Protein AF-A0A293N1Y2-F1 (afdb_monomer)

Secondary structure (DSSP, 8-state):
-HHHHHHHHTT---S--TTHHHHHHHHHHHHT-TT------HHHHHHHHHHHHHHHHTS-----S---HHHHTTSHHHHHHHHHHHHHHHHHHHHHHHHHHHGGGGS-HHHHHHHHHHHHHHHHH-TTS-HHHHHHHHHHHHIIIIIHHHHH-TTTTTS-PPPTTSPPPHHHHHHHHHHHHHHHHHH---S---GGGHHHHHHHHHHHHHHHHHHHHHTT-GGGGTSS-TTSSTTS------------------------

InterPro domains:
  IPR001936 Ras GTPase-activating domain [PF00616] (4-188)
  IPR001936 Ras GTPase-activating domain [PS50018] (1-188)
  IPR008936 Rho GTPase activation protein [G3DSA:1.10.506.10] (1-222)
  IPR008936 Rho GTPase activation protein [SSF48350] (6-218)

Mean predicted aligned error: 13.08 Å

Sequence (260 aa):
MAVTMAVGFCRTKRGQSELEELLGPLVLSVMNDPELNIDLRPDDIYKVWVNHLETSMGRPCGMSYDVTPDEALQHLEVCRRLDLSVRQLGKKARQFVVAITKGKDKILYGIRYITKVLKQALEKRFPETHPSEILKVVGNMLYYRYINPGIIAPDSFGVVEFDPRVPVSVTLWRNLGTIANLLQFAATPFGKKFPYLARLTALAKSFSRAISKVLGSVHGTQAGRCIRTRHLFRSHAADPADGNFDRSGTARHSSAHDGV

Foldseek 3Di:
DVLLVLLVVLLPDDDQALLLVLCLVLLVVLQPDPPQDQDQQLLVLLLVVQVVVCVVVVHRPPDDSDDDSVRSVVDPVSVVVNVVSLVSLLVSLVVSLVSCLVSLVSDDPSLLVVLLVQLVVCCVVCVVDDSVVSLLVSLCSCLVSNNLCCLLPVCVRSNDPDDPVDDRDPSSNVSSVSSSVLLSCLSHVPDDDDPSCPVSNVSSVVSVVSSSVSSVVSNVDPCVVVVVPPPPVVVVPDDPPDPDDDDDDDDDDDDDDDDD

Organism: Ornithodoros erraticus (NCBI:txid265619)

Solvent-accessible surface area (backbone atoms only — not comparable to full-atom values): 15554 Å² total; per-residue (Å²): 108,70,69,60,52,54,54,54,60,74,61,76,60,92,64,88,37,50,56,17,79,53,43,24,70,57,54,51,58,58,66,76,36,90,85,70,56,60,60,84,52,46,41,58,48,36,46,55,49,51,53,51,51,21,66,75,66,75,43,84,80,84,71,76,82,85,57,53,55,72,63,29,55,71,37,66,67,38,46,54,50,39,55,49,12,53,50,51,44,52,53,54,44,47,52,52,53,52,38,55,54,72,40,58,85,40,55,54,65,68,60,49,49,52,45,40,52,52,46,54,53,47,50,70,74,40,70,91,54,59,69,68,61,55,48,39,57,45,37,37,50,52,41,62,68,56,49,40,48,39,54,60,37,25,57,91,56,54,23,43,89,73,61,92,87,55,85,78,57,69,66,51,53,50,45,33,41,51,43,41,51,47,52,46,42,16,53,38,84,81,64,88,84,55,81,92,39,55,68,55,54,55,51,18,57,59,44,26,57,54,53,51,52,41,54,63,54,61,64,67,60,75,59,72,60,65,73,67,48,73,71,74,64,56,79,81,65,66,76,94,80,82,82,85,85,84,80,88,84,85,88,83,92,82,90,92,84,84,91,134

Radius of gyration: 29.31 Å; Cα contacts (8 Å, |Δi|>4): 207; chains: 1; bounding box: 88×77×67 Å

Structure (mmCIF, N/CA/C/O backbone):
data_AF-A0A293N1Y2-F1
#
_entry.id   AF-A0A293N1Y2-F1
#
loop_
_atom_site.group_PDB
_atom_site.id
_atom_site.type_symbol
_atom_site.label_atom_id
_atom_site.label_alt_id
_atom_site.label_comp_id
_atom_site.label_asym_id
_atom_site.label_entity_id
_atom_site.label_seq_id
_atom_site.pdbx_PDB_ins_code
_atom_site.Cartn_x
_atom_site.Cartn_y
_atom_site.Cartn_z
_atom_site.occupancy
_atom_site.B_iso_or_equiv
_atom_site.auth_seq_id
_atom_site.auth_comp_id
_atom_site.auth_asym_id
_atom_site.auth_atom_id
_atom_site.pdbx_PDB_model_num
ATOM 1 N N . MET A 1 1 ? -4.214 -18.082 16.100 1.00 50.69 1 MET A N 1
ATOM 2 C CA . MET A 1 1 ? -5.426 -18.869 15.791 1.00 50.69 1 MET A CA 1
ATOM 3 C C . MET A 1 1 ? -6.711 -18.077 16.029 1.00 50.69 1 MET A C 1
ATOM 5 O O . MET A 1 1 ? -7.370 -17.777 15.047 1.00 50.69 1 MET A O 1
ATOM 9 N N . ALA A 1 2 ? -7.021 -17.619 17.251 1.00 58.31 2 ALA A N 1
ATOM 10 C CA . ALA A 1 2 ? -8.283 -16.912 17.547 1.00 58.31 2 ALA A CA 1
ATOM 11 C C . ALA A 1 2 ? -8.568 -15.663 16.679 1.00 58.31 2 ALA A C 1
ATOM 13 O O . ALA A 1 2 ? -9.662 -15.519 16.148 1.00 58.31 2 ALA A O 1
ATOM 14 N N . VAL A 1 3 ? -7.576 -14.788 16.465 1.00 60.09 3 VAL A N 1
ATOM 15 C CA . VAL A 1 3 ? -7.737 -13.586 15.616 1.00 60.09 3 VAL A CA 1
ATOM 16 C C . VAL A 1 3 ? -8.018 -13.953 14.156 1.00 60.09 3 VAL A C 1
ATOM 18 O O . VAL A 1 3 ? -8.877 -13.346 13.528 1.00 60.09 3 VAL A O 1
ATOM 21 N N . THR A 1 4 ? -7.330 -14.966 13.622 1.00 64.69 4 THR A N 1
ATOM 22 C CA . THR A 1 4 ? -7.550 -15.452 12.251 1.00 64.69 4 THR A CA 1
ATOM 23 C C . THR A 1 4 ? -8.952 -16.035 12.090 1.00 64.69 4 THR A C 1
ATOM 25 O O . THR A 1 4 ? -9.616 -15.742 11.104 1.00 64.69 4 THR A O 1
ATOM 28 N N . MET A 1 5 ? -9.422 -16.809 13.073 1.00 65.12 5 MET A N 1
ATOM 29 C CA . MET A 1 5 ? -10.776 -17.372 13.071 1.00 65.12 5 MET A CA 1
ATOM 30 C C . MET A 1 5 ? -11.845 -16.280 13.156 1.00 65.12 5 MET A C 1
ATOM 32 O O . MET A 1 5 ? -12.824 -16.334 12.424 1.00 65.12 5 MET A O 1
ATOM 36 N N . ALA A 1 6 ? -11.642 -15.261 13.995 1.00 61.75 6 ALA A N 1
ATOM 37 C CA . ALA A 1 6 ? -12.595 -14.168 14.157 1.00 61.75 6 ALA A CA 1
ATOM 38 C C . ALA A 1 6 ? -12.685 -13.279 12.90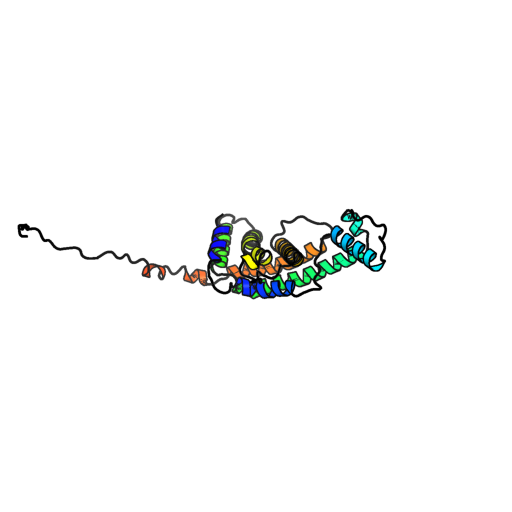3 1.00 61.75 6 ALA A C 1
ATOM 40 O O . ALA A 1 6 ? -13.780 -12.919 12.476 1.00 61.75 6 ALA A O 1
ATOM 41 N N . VAL A 1 7 ? -11.543 -12.989 12.266 1.00 64.69 7 VAL A N 1
ATOM 42 C CA . VAL A 1 7 ? -11.519 -12.324 10.954 1.00 64.69 7 VAL A CA 1
ATOM 43 C C . VAL A 1 7 ? -12.186 -13.204 9.897 1.00 64.69 7 VAL A C 1
ATOM 45 O O . VAL A 1 7 ? -12.981 -12.696 9.118 1.00 64.69 7 VAL A O 1
ATOM 48 N N . GLY A 1 8 ? -11.917 -14.514 9.898 1.00 64.25 8 GLY A N 1
ATOM 49 C CA . GLY A 1 8 ? -12.563 -15.490 9.018 1.00 64.25 8 GLY A CA 1
ATOM 50 C C . GLY A 1 8 ? -14.087 -15.490 9.145 1.00 64.25 8 GLY A C 1
ATOM 51 O O . GLY A 1 8 ? -14.789 -15.390 8.147 1.00 64.25 8 GLY A O 1
ATOM 52 N N . PHE A 1 9 ? -14.596 -15.509 10.376 1.00 62.66 9 PHE A N 1
ATOM 53 C CA . PHE A 1 9 ? -16.027 -15.508 10.669 1.00 62.66 9 PHE A CA 1
ATOM 54 C C . PHE A 1 9 ? -16.733 -14.247 10.155 1.00 62.66 9 PHE A C 1
ATOM 56 O O . PHE A 1 9 ? -17.794 -14.344 9.536 1.00 62.66 9 PHE A O 1
ATOM 63 N N . CYS A 1 10 ? -16.120 -13.071 10.335 1.00 59.16 10 CYS A N 1
ATOM 64 C CA . CYS A 1 10 ? -16.659 -11.804 9.837 1.00 59.16 10 CYS A CA 1
ATOM 65 C C . CYS A 1 10 ? -16.708 -11.702 8.299 1.00 59.16 10 CYS A C 1
ATOM 67 O O . CYS A 1 10 ? -17.291 -10.746 7.802 1.00 59.16 10 CYS A O 1
ATOM 69 N N . ARG A 1 11 ? -16.149 -12.662 7.545 1.00 61.88 11 ARG A N 1
ATOM 70 C CA . ARG A 1 11 ? -16.206 -12.696 6.070 1.00 61.88 11 ARG A CA 1
ATOM 71 C C . ARG A 1 11 ? -17.456 -13.388 5.519 1.00 61.88 11 ARG A C 1
ATOM 73 O O . ARG A 1 11 ? -17.764 -13.227 4.348 1.00 61.88 11 ARG A O 1
ATOM 80 N N . THR A 1 12 ? -18.174 -14.169 6.328 1.00 56.81 12 THR A N 1
ATOM 81 C CA . THR A 1 12 ? -19.142 -15.180 5.841 1.00 56.81 12 THR A CA 1
ATOM 82 C C . THR A 1 12 ? -20.513 -14.628 5.408 1.00 56.81 12 THR A C 1
ATOM 84 O O . THR A 1 12 ? -21.476 -15.385 5.319 1.00 56.81 12 THR A O 1
ATOM 87 N N . LYS A 1 13 ? -20.663 -13.327 5.132 1.00 53.50 13 LYS A N 1
ATOM 88 C CA . LYS A 1 13 ? -21.934 -12.789 4.620 1.00 53.50 13 LYS A CA 1
ATOM 89 C C . LYS A 1 13 ? -21.854 -12.583 3.107 1.00 53.50 13 LYS A C 1
ATOM 91 O O . LYS A 1 13 ? -21.089 -11.759 2.631 1.00 53.50 13 LYS A O 1
ATOM 96 N N . ARG A 1 14 ? -22.658 -13.359 2.370 1.00 49.44 14 ARG A N 1
ATOM 97 C CA . ARG A 1 14 ? -22.996 -13.133 0.955 1.00 49.44 14 ARG A CA 1
ATOM 98 C C . ARG A 1 14 ? -23.707 -11.779 0.830 1.00 49.44 14 ARG A C 1
ATOM 100 O O . ARG A 1 14 ? -24.775 -11.610 1.411 1.00 49.44 14 ARG A O 1
ATOM 107 N N . GLY A 1 15 ? -23.113 -10.855 0.082 1.00 48.41 15 GLY A N 1
ATOM 108 C CA . GLY A 1 15 ? -23.595 -9.487 -0.139 1.00 48.41 15 GLY A CA 1
ATOM 109 C C . GLY A 1 15 ? -22.424 -8.512 -0.042 1.00 48.41 15 GLY A C 1
ATOM 110 O O . GLY A 1 15 ? -21.601 -8.689 0.851 1.00 48.41 15 GLY A O 1
ATOM 111 N N . GLN A 1 16 ? -22.330 -7.572 -0.992 1.00 54.56 16 GLN A N 1
ATOM 112 C CA . GLN A 1 16 ? -21.245 -6.589 -1.175 1.00 54.56 16 GLN A CA 1
ATOM 113 C C . GLN A 1 16 ? -20.501 -6.272 0.122 1.00 54.56 16 GLN A C 1
ATOM 115 O O . GLN A 1 16 ? -21.091 -5.779 1.087 1.00 54.56 16 GLN A O 1
ATOM 120 N N . SER A 1 17 ? -19.213 -6.615 0.165 1.00 71.00 17 SER A N 1
ATOM 121 C CA . SER A 1 17 ? -18.461 -6.483 1.407 1.00 71.00 17 SER A CA 1
ATOM 122 C C . SER A 1 17 ? -18.213 -4.999 1.684 1.00 71.00 17 SER A C 1
ATOM 124 O O . SER A 1 17 ? -17.851 -4.238 0.793 1.00 71.00 17 SER A O 1
ATOM 126 N N . GLU A 1 18 ? -18.336 -4.536 2.927 1.00 79.25 18 GLU A N 1
ATOM 127 C CA . GLU A 1 18 ? -18.001 -3.139 3.241 1.00 79.25 18 GLU A CA 1
ATOM 128 C C . GLU A 1 18 ? -16.508 -2.837 2.969 1.00 79.25 18 GLU A C 1
ATOM 130 O O . GLU A 1 18 ? -16.089 -1.682 2.851 1.00 79.25 18 GLU A O 1
ATOM 135 N N . LEU A 1 19 ? -15.703 -3.899 2.838 1.00 81.69 19 LEU A N 1
ATOM 136 C CA . LEU A 1 19 ? -14.326 -3.866 2.370 1.00 81.69 19 LEU A CA 1
ATOM 137 C C . LEU A 1 19 ? -14.217 -3.621 0.853 1.00 81.69 19 LEU A C 1
ATOM 139 O O . LEU A 1 19 ? -13.317 -2.892 0.444 1.00 81.69 19 LEU A O 1
ATOM 143 N N . GLU A 1 20 ? -15.129 -4.158 0.040 1.00 86.56 20 GLU A N 1
ATOM 144 C CA . GLU A 1 20 ? -15.294 -3.862 -1.392 1.00 86.56 20 GLU A CA 1
ATOM 145 C C . GLU A 1 20 ? -15.556 -2.375 -1.598 1.00 86.56 20 GLU A C 1
ATOM 147 O O . GLU A 1 20 ? -14.822 -1.704 -2.319 1.00 86.56 20 GLU A O 1
ATOM 152 N N . GLU A 1 21 ? -16.515 -1.803 -0.871 1.00 86.75 21 GLU A N 1
ATOM 153 C CA . GLU A 1 21 ? -16.788 -0.370 -0.977 1.00 86.75 21 GLU A CA 1
ATOM 154 C C . GLU A 1 21 ? -15.616 0.515 -0.512 1.00 86.75 21 GLU A C 1
ATOM 156 O O . GLU A 1 21 ? -15.546 1.700 -0.856 1.00 86.75 21 GLU A O 1
ATOM 161 N N . LEU A 1 22 ? -14.736 -0.021 0.339 1.00 88.12 22 LEU A N 1
ATOM 162 C CA . LEU A 1 22 ? -13.575 0.690 0.868 1.00 88.12 22 LEU A CA 1
ATOM 163 C C . LEU A 1 22 ? -12.366 0.608 -0.072 1.00 88.12 22 LEU A C 1
ATOM 165 O O . LEU A 1 22 ? -11.671 1.607 -0.265 1.00 88.12 22 LEU A O 1
ATOM 169 N N . LEU A 1 23 ? -12.085 -0.586 -0.596 1.00 90.31 23 LEU A N 1
ATOM 170 C CA . LEU A 1 23 ? -10.856 -0.911 -1.319 1.00 90.31 23 LEU A CA 1
ATOM 171 C C . LEU A 1 23 ? -11.071 -1.117 -2.821 1.00 90.31 23 LEU A C 1
ATOM 173 O O . LEU A 1 23 ? -10.152 -0.840 -3.588 1.00 90.31 23 LEU A O 1
ATOM 177 N N . GLY A 1 24 ? -12.260 -1.535 -3.250 1.00 90.31 24 GLY A N 1
ATOM 178 C CA . GLY A 1 24 ? -12.598 -1.839 -4.643 1.00 90.31 24 GLY A CA 1
ATOM 179 C C . GLY A 1 24 ? -12.241 -0.703 -5.603 1.00 90.31 24 GLY A C 1
ATOM 180 O O . GLY A 1 24 ? -11.420 -0.916 -6.497 1.00 90.31 24 GLY A O 1
ATOM 181 N N . PRO A 1 25 ? -12.708 0.544 -5.377 1.00 92.31 25 PRO A N 1
ATOM 182 C CA . PRO A 1 25 ? -12.356 1.675 -6.238 1.00 92.31 25 PRO A CA 1
ATOM 183 C C . PRO A 1 25 ? -10.845 1.934 -6.332 1.00 92.31 25 PRO A C 1
ATOM 185 O O . PRO A 1 25 ? -10.345 2.386 -7.360 1.00 92.31 25 PRO A O 1
ATOM 188 N N . LEU A 1 26 ? -10.095 1.643 -5.266 1.00 92.94 26 LEU A N 1
ATOM 189 C CA . LEU A 1 26 ? -8.649 1.851 -5.228 1.00 92.94 26 LEU A CA 1
ATOM 190 C C . LEU A 1 26 ? -7.906 0.768 -6.003 1.00 92.94 26 LEU A C 1
ATOM 192 O O . LEU A 1 26 ? -6.996 1.092 -6.763 1.00 92.94 26 LEU A O 1
ATOM 196 N N . VAL A 1 27 ? -8.299 -0.496 -5.832 1.00 91.38 27 VAL A N 1
ATOM 197 C CA . VAL A 1 27 ? -7.728 -1.630 -6.568 1.00 91.38 27 VAL A CA 1
ATOM 198 C C . VAL A 1 27 ? -7.989 -1.455 -8.063 1.00 91.38 27 VAL A C 1
ATOM 200 O O . VAL A 1 27 ? -7.052 -1.536 -8.857 1.00 91.38 27 VAL A O 1
ATOM 203 N N . LEU A 1 28 ? -9.214 -1.082 -8.444 1.00 90.69 28 LEU A N 1
ATOM 204 C CA . LEU A 1 28 ? -9.557 -0.763 -9.832 1.00 90.69 28 LEU A CA 1
ATOM 205 C C . LEU A 1 28 ? -8.734 0.418 -10.372 1.00 90.69 28 LEU A C 1
ATOM 207 O O . LEU A 1 28 ? -8.281 0.380 -11.511 1.00 90.69 28 LEU A O 1
ATOM 211 N N . SER A 1 29 ? -8.451 1.438 -9.551 1.00 92.12 29 SER A N 1
ATOM 212 C CA . SER A 1 29 ? -7.585 2.558 -9.957 1.00 92.12 29 SER A CA 1
ATOM 213 C C . SER A 1 29 ? -6.115 2.178 -10.173 1.00 92.12 29 SER A C 1
ATOM 215 O O . SER A 1 29 ? -5.375 2.937 -10.797 1.00 92.12 29 SER A O 1
ATOM 217 N N . VAL A 1 30 ? -5.655 1.063 -9.600 1.00 91.38 30 VAL A N 1
ATOM 218 C CA . VAL A 1 30 ? -4.312 0.508 -9.837 1.00 91.38 30 VAL A CA 1
ATOM 219 C C . VAL A 1 30 ? -4.334 -0.370 -11.086 1.00 91.38 30 VAL A C 1
ATOM 221 O O . VAL A 1 30 ? -3.398 -0.319 -11.872 1.00 91.38 30 VAL A O 1
ATOM 224 N N . MET A 1 31 ? -5.413 -1.130 -11.286 1.00 88.06 31 MET A N 1
ATOM 225 C CA . MET A 1 31 ? -5.603 -1.999 -12.449 1.00 88.06 31 MET A CA 1
ATOM 226 C C . MET A 1 31 ? -5.763 -1.221 -13.758 1.00 88.06 31 MET A C 1
ATOM 228 O O . MET A 1 31 ? -5.185 -1.604 -14.768 1.00 88.06 31 MET A O 1
ATOM 232 N N . ASN A 1 32 ? -6.505 -0.114 -13.730 1.00 88.06 32 ASN A N 1
ATOM 233 C CA . ASN A 1 32 ? -6.824 0.681 -14.918 1.00 88.06 32 ASN A CA 1
ATOM 234 C C . ASN A 1 32 ? -5.770 1.758 -15.240 1.00 88.06 32 ASN A C 1
ATOM 236 O O . ASN A 1 32 ? -6.030 2.625 -16.070 1.00 88.06 32 ASN A O 1
ATOM 240 N N . ASP A 1 33 ? -4.617 1.755 -14.565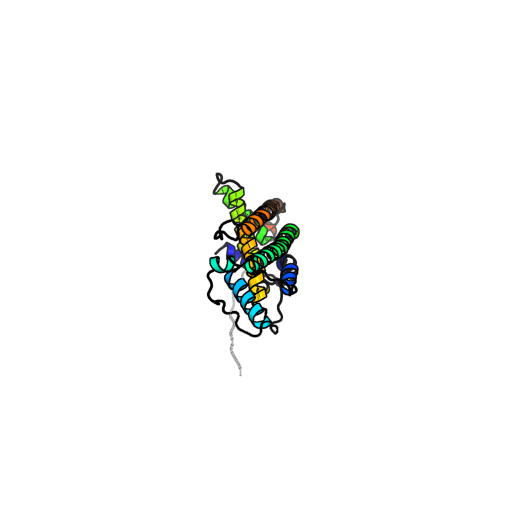 1.00 89.12 33 ASP A N 1
ATOM 241 C CA . ASP A 1 33 ? -3.550 2.743 -14.758 1.00 89.12 33 ASP A CA 1
ATOM 242 C C . ASP A 1 33 ? -2.376 2.111 -15.531 1.00 89.12 33 ASP A C 1
ATOM 244 O O . ASP A 1 33 ? -1.509 1.483 -14.917 1.00 89.12 33 ASP A O 1
ATOM 248 N N . PRO A 1 34 ? -2.346 2.229 -16.874 1.00 81.31 34 PRO A N 1
ATOM 249 C CA . PRO A 1 34 ? -1.334 1.576 -17.704 1.00 81.31 34 PRO A CA 1
ATOM 250 C C . PRO A 1 34 ? 0.060 2.204 -17.567 1.00 81.31 34 PRO A C 1
ATOM 252 O O . PRO A 1 34 ? 1.054 1.555 -17.878 1.00 81.31 34 PRO A O 1
ATOM 255 N N . GLU A 1 35 ? 0.154 3.448 -17.087 1.00 84.81 35 GLU A N 1
ATOM 256 C CA . GLU A 1 35 ? 1.428 4.159 -16.900 1.00 84.81 35 GLU A CA 1
ATOM 257 C C . GLU A 1 35 ? 2.041 3.929 -15.508 1.00 84.81 35 GLU A C 1
ATOM 259 O O . GLU A 1 35 ? 3.087 4.494 -15.162 1.00 84.81 35 GLU A O 1
ATOM 264 N N . LEU A 1 36 ? 1.383 3.118 -14.677 1.00 87.50 36 LEU A N 1
ATOM 265 C CA . LEU A 1 36 ? 1.792 2.887 -13.305 1.00 87.50 36 LEU A CA 1
ATOM 266 C C . LEU A 1 36 ? 2.989 1.935 -13.228 1.00 87.50 36 LEU A C 1
ATOM 268 O O . LEU A 1 36 ? 2.842 0.714 -13.317 1.00 87.50 36 LEU A O 1
ATOM 272 N N . ASN A 1 37 ? 4.166 2.497 -12.955 1.00 85.56 37 ASN A N 1
ATOM 273 C CA . ASN A 1 37 ? 5.391 1.742 -12.731 1.00 85.56 37 ASN A CA 1
ATOM 274 C C . ASN A 1 37 ? 5.913 1.977 -11.304 1.00 85.56 37 ASN A C 1
ATOM 276 O O . ASN A 1 37 ? 6.435 3.039 -10.973 1.00 85.56 37 ASN A O 1
ATOM 280 N N . ILE A 1 38 ? 5.768 0.969 -10.442 1.00 85.19 38 ILE A N 1
ATOM 281 C CA . ILE A 1 38 ? 6.124 1.048 -9.017 1.00 85.19 38 ILE A CA 1
ATOM 282 C C . ILE A 1 38 ? 7.284 0.096 -8.690 1.00 85.19 38 ILE A C 1
ATOM 284 O O . ILE A 1 38 ? 7.328 -0.551 -7.639 1.00 85.19 38 ILE A O 1
ATOM 288 N N . ASP A 1 39 ? 8.249 0.015 -9.594 1.00 84.25 39 ASP A N 1
ATOM 289 C CA . ASP A 1 39 ? 9.403 -0.853 -9.416 1.00 84.25 39 ASP A CA 1
ATOM 290 C C . ASP A 1 39 ? 10.400 -0.215 -8.454 1.00 84.25 39 ASP A C 1
ATOM 292 O O . ASP A 1 39 ? 10.899 0.887 -8.680 1.00 84.25 39 ASP A O 1
ATOM 296 N N . LEU A 1 40 ? 10.659 -0.909 -7.344 1.00 83.81 40 LEU A N 1
ATOM 297 C CA . LEU A 1 40 ? 11.582 -0.466 -6.293 1.00 83.81 40 LEU A CA 1
ATOM 298 C C . LEU A 1 40 ? 12.917 -1.218 -6.307 1.00 83.81 40 LEU A C 1
ATOM 300 O O . LEU A 1 40 ? 13.760 -0.966 -5.449 1.00 83.81 40 LEU A O 1
ATOM 304 N N . ARG A 1 41 ? 13.086 -2.162 -7.238 1.00 84.94 41 ARG A N 1
ATOM 305 C CA . ARG A 1 41 ? 14.286 -2.986 -7.401 1.00 84.94 41 ARG A CA 1
ATOM 306 C C . ARG A 1 41 ? 15.224 -2.325 -8.418 1.00 84.94 41 ARG A C 1
ATOM 308 O O . ARG A 1 41 ? 14.858 -2.273 -9.593 1.00 84.94 41 ARG A O 1
ATOM 315 N N . PRO A 1 42 ? 16.384 -1.781 -8.003 1.00 86.69 42 PRO A N 1
ATOM 316 C CA . PRO A 1 42 ? 17.296 -1.094 -8.921 1.00 86.69 42 PRO A CA 1
ATOM 317 C C . PRO A 1 42 ? 17.813 -2.004 -10.042 1.00 86.69 42 PRO A C 1
ATOM 319 O O . PRO A 1 42 ? 17.940 -1.560 -11.178 1.00 86.69 42 PRO A O 1
ATOM 322 N N . ASP A 1 43 ? 18.037 -3.281 -9.733 1.00 88.56 43 ASP A N 1
ATOM 323 C CA . ASP A 1 43 ? 18.469 -4.333 -10.654 1.00 88.56 43 ASP A CA 1
ATOM 324 C C . ASP A 1 43 ? 17.446 -4.590 -11.772 1.00 88.56 43 ASP A C 1
ATOM 326 O O . ASP A 1 43 ? 17.805 -4.628 -12.949 1.00 88.56 43 ASP A O 1
ATOM 330 N N . ASP A 1 44 ? 16.156 -4.675 -11.438 1.00 87.56 44 ASP A N 1
ATOM 331 C CA . ASP A 1 44 ? 15.096 -4.776 -12.448 1.00 87.56 44 ASP A CA 1
ATOM 332 C C . ASP A 1 44 ? 15.029 -3.529 -13.329 1.00 87.56 44 ASP A C 1
ATOM 334 O O . ASP A 1 44 ? 14.906 -3.629 -14.550 1.00 87.56 44 ASP A O 1
ATOM 338 N N . ILE A 1 45 ? 15.075 -2.346 -12.706 1.00 89.19 45 ILE A N 1
ATOM 339 C CA . ILE A 1 45 ? 14.970 -1.067 -13.418 1.00 89.19 45 ILE A CA 1
ATOM 340 C C . ILE A 1 45 ? 16.123 -0.937 -14.412 1.00 89.19 45 ILE A C 1
ATOM 342 O O . ILE A 1 45 ? 15.911 -0.494 -15.544 1.00 89.19 45 ILE A O 1
ATOM 346 N N . TYR A 1 46 ? 17.320 -1.351 -13.998 1.00 90.62 46 TYR A N 1
ATOM 347 C CA . TYR A 1 46 ? 18.496 -1.411 -14.847 1.00 90.62 46 TYR A CA 1
ATOM 348 C C . TYR A 1 46 ? 18.290 -2.371 -16.023 1.00 90.62 46 TYR A C 1
ATOM 350 O O . TYR A 1 46 ? 18.430 -1.949 -17.168 1.00 90.62 46 TYR A O 1
ATOM 358 N N . LYS A 1 47 ? 17.844 -3.611 -15.778 1.00 89.81 47 LYS A N 1
ATOM 359 C CA . LYS A 1 47 ? 17.558 -4.593 -16.843 1.00 89.81 47 LYS A CA 1
ATOM 360 C C . LYS A 1 47 ? 16.536 -4.073 -17.856 1.00 89.81 47 LYS A C 1
ATOM 362 O O . LYS A 1 47 ? 16.752 -4.165 -19.061 1.00 89.81 47 LYS A O 1
ATOM 367 N N . VAL A 1 48 ? 15.445 -3.466 -17.387 1.00 89.50 48 VAL A N 1
ATOM 368 C CA . VAL A 1 48 ? 14.421 -2.867 -18.263 1.00 89.50 48 VAL A CA 1
ATOM 369 C C . VAL A 1 48 ? 14.988 -1.693 -19.066 1.00 89.50 48 VAL A C 1
ATOM 371 O O . VAL A 1 48 ? 14.645 -1.514 -20.235 1.00 89.50 48 VAL A O 1
ATOM 374 N N . TRP A 1 49 ? 15.854 -0.877 -18.464 1.00 90.12 49 TRP A N 1
ATOM 375 C CA . TRP A 1 49 ? 16.517 0.227 -19.154 1.00 90.12 49 TRP A CA 1
ATOM 376 C C . TRP A 1 49 ? 17.480 -0.257 -20.243 1.00 90.12 49 TRP A C 1
ATOM 378 O O . TRP A 1 49 ? 17.400 0.242 -21.366 1.00 90.12 49 TRP A O 1
ATOM 388 N N . VAL A 1 50 ? 18.314 -1.252 -19.937 1.00 89.25 50 VAL A N 1
ATOM 389 C CA . VAL A 1 50 ? 19.226 -1.900 -20.889 1.00 89.25 50 VAL A CA 1
ATOM 390 C C . VAL A 1 50 ? 18.444 -2.478 -22.069 1.00 89.25 50 VAL A C 1
ATOM 392 O O . VAL A 1 50 ? 18.707 -2.108 -23.210 1.00 89.25 50 VAL A O 1
ATOM 395 N N . ASN A 1 51 ? 17.398 -3.265 -21.804 1.00 90.00 51 ASN A N 1
ATOM 396 C CA . ASN A 1 51 ? 16.557 -3.848 -22.855 1.00 90.00 51 ASN A CA 1
ATOM 397 C C . ASN A 1 51 ? 15.936 -2.777 -23.771 1.00 90.00 51 ASN A C 1
ATOM 399 O O . ASN A 1 51 ? 15.856 -2.950 -24.989 1.00 90.00 51 ASN A O 1
ATOM 403 N N . HIS A 1 52 ? 15.508 -1.646 -23.200 1.00 88.00 52 HIS A N 1
ATOM 404 C CA . HIS A 1 52 ? 14.959 -0.532 -23.974 1.00 88.00 52 HIS A CA 1
ATOM 405 C C . HIS A 1 52 ? 16.021 0.136 -24.863 1.00 88.00 52 HIS A C 1
ATOM 407 O O . HIS A 1 52 ? 15.738 0.485 -26.009 1.00 88.00 52 HIS A O 1
ATOM 413 N N . LEU A 1 53 ? 17.246 0.303 -24.357 1.00 88.19 53 LEU A N 1
ATOM 414 C CA . LEU A 1 53 ? 18.366 0.831 -25.138 1.00 88.19 53 LEU A CA 1
ATOM 415 C C . LEU A 1 53 ? 18.718 -0.089 -26.311 1.00 88.19 53 LEU A C 1
ATOM 417 O O . LEU A 1 53 ? 18.901 0.391 -27.426 1.00 88.19 53 LEU A O 1
ATOM 421 N N . GLU A 1 54 ? 18.762 -1.398 -26.087 1.00 90.38 54 GLU A N 1
ATOM 422 C CA . GLU A 1 54 ? 19.091 -2.384 -27.123 1.00 90.38 54 GLU A CA 1
ATOM 423 C C . GLU A 1 54 ? 18.023 -2.470 -28.204 1.00 90.38 54 GLU A C 1
ATOM 425 O O . GLU A 1 54 ? 18.346 -2.482 -29.391 1.00 90.38 54 GLU A O 1
ATOM 430 N N . THR A 1 55 ? 16.751 -2.431 -27.801 1.00 90.62 55 THR A N 1
ATOM 431 C CA . THR A 1 55 ? 15.621 -2.379 -28.736 1.00 90.62 55 THR A CA 1
ATOM 432 C C . THR A 1 55 ? 15.680 -1.112 -29.591 1.00 90.62 55 THR A C 1
ATOM 434 O O . THR A 1 55 ? 15.481 -1.175 -30.801 1.00 90.62 55 THR A O 1
ATOM 437 N N . SER A 1 56 ? 16.002 0.038 -28.989 1.00 88.25 56 SER A N 1
ATOM 438 C CA . SER A 1 56 ? 16.110 1.310 -29.714 1.00 88.25 56 SER A CA 1
ATOM 439 C C . SER A 1 56 ? 17.334 1.381 -30.630 1.00 88.25 56 SER A C 1
ATOM 441 O O . SER A 1 56 ? 17.276 2.058 -31.654 1.00 88.25 56 SER A O 1
ATOM 443 N N . MET A 1 57 ? 18.446 0.746 -30.255 1.00 85.06 57 MET A N 1
ATOM 444 C CA . MET A 1 57 ? 19.678 0.743 -31.048 1.00 85.06 57 MET A CA 1
ATOM 445 C C . MET A 1 57 ? 19.725 -0.385 -32.085 1.00 85.06 57 MET A C 1
ATOM 447 O O . MET A 1 57 ? 20.583 -0.352 -32.965 1.00 85.06 57 MET A O 1
ATOM 451 N N . GLY A 1 58 ? 18.858 -1.397 -31.974 1.00 85.50 58 GLY A N 1
ATOM 452 C CA . GLY A 1 58 ? 18.869 -2.593 -32.821 1.00 85.50 58 GLY A CA 1
ATOM 453 C C . GLY A 1 58 ? 20.104 -3.486 -32.635 1.00 85.50 58 GLY A C 1
ATOM 454 O O . GLY A 1 58 ? 20.323 -4.399 -33.428 1.00 85.50 58 GLY A O 1
ATOM 455 N N . ARG A 1 59 ? 20.931 -3.222 -31.615 1.00 82.81 59 ARG A N 1
ATOM 456 C CA . ARG A 1 59 ? 22.158 -3.966 -31.301 1.00 82.81 59 ARG A CA 1
ATOM 457 C C . ARG A 1 59 ? 22.379 -4.038 -29.788 1.00 82.81 59 ARG A C 1
ATOM 459 O O . ARG A 1 59 ? 21.978 -3.101 -29.090 1.00 82.81 59 ARG A O 1
ATOM 466 N N . PRO A 1 60 ? 23.042 -5.096 -29.284 1.00 81.62 60 PRO A N 1
ATOM 467 C CA . PRO A 1 60 ? 23.382 -5.196 -27.872 1.00 81.62 60 PRO A CA 1
ATOM 468 C C . PRO A 1 60 ? 24.289 -4.035 -27.465 1.00 81.62 60 PRO A C 1
ATOM 470 O O . PRO A 1 60 ? 25.209 -3.649 -28.190 1.00 81.62 60 PRO A O 1
ATOM 473 N N . CYS A 1 61 ? 24.008 -3.459 -26.302 1.00 75.69 61 CYS A N 1
ATOM 474 C CA . CYS A 1 61 ? 24.672 -2.245 -25.829 1.00 75.69 61 CYS A CA 1
ATOM 475 C C . CYS A 1 61 ? 26.035 -2.518 -25.167 1.00 75.69 61 CYS A C 1
ATOM 477 O O . CYS A 1 61 ? 26.752 -1.575 -24.839 1.00 75.69 61 CYS A O 1
ATOM 479 N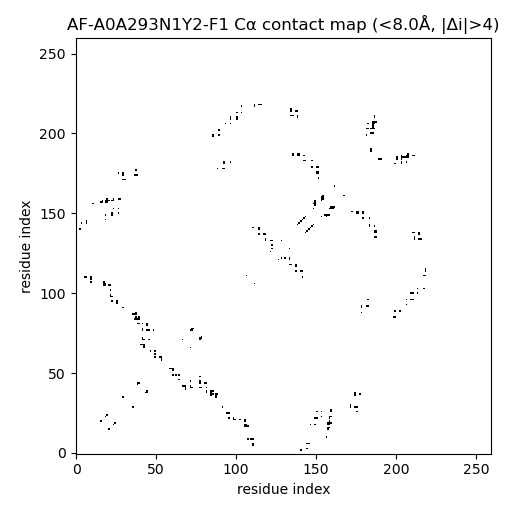 N . GLY A 1 62 ? 26.393 -3.795 -24.984 1.00 76.56 62 GLY A N 1
ATOM 480 C CA . GLY A 1 62 ? 27.647 -4.229 -24.361 1.00 76.56 62 GLY A CA 1
ATOM 481 C C . GLY A 1 62 ? 27.666 -4.116 -22.833 1.00 76.56 62 GLY A C 1
ATOM 482 O O . GLY A 1 62 ? 28.715 -4.312 -22.227 1.00 76.56 62 GLY A O 1
ATOM 483 N N . MET A 1 63 ? 26.529 -3.800 -22.207 1.00 79.31 63 MET A N 1
ATOM 484 C CA . MET A 1 63 ? 26.391 -3.761 -20.751 1.00 79.31 63 MET A CA 1
ATOM 485 C C . MET A 1 63 ? 26.064 -5.152 -20.187 1.00 79.31 63 MET A C 1
ATOM 487 O O . MET A 1 63 ? 25.346 -5.927 -20.816 1.00 79.31 63 MET A O 1
ATOM 491 N N . SER A 1 64 ? 26.593 -5.476 -19.001 1.00 82.12 64 SER A N 1
ATOM 492 C CA . SER A 1 64 ? 26.276 -6.734 -18.306 1.00 82.12 64 SER A CA 1
ATOM 493 C C . SER A 1 64 ? 24.816 -6.742 -17.858 1.00 82.12 64 SER A C 1
ATOM 495 O O . SER A 1 64 ? 24.341 -5.741 -17.335 1.00 82.12 64 SER A O 1
ATOM 497 N N . TYR A 1 65 ? 24.110 -7.867 -17.994 1.00 77.88 65 TYR A N 1
ATOM 498 C CA . TYR A 1 65 ? 22.752 -8.011 -17.448 1.00 77.88 65 TYR A CA 1
ATOM 499 C C . TYR A 1 65 ? 22.745 -8.340 -15.953 1.00 77.88 65 TYR A C 1
ATOM 501 O O . TYR A 1 65 ? 21.773 -8.032 -15.261 1.00 77.88 65 TYR A O 1
ATOM 509 N N . ASP A 1 66 ? 23.814 -8.956 -15.451 1.00 80.50 66 ASP A N 1
ATOM 510 C CA . ASP A 1 66 ? 23.956 -9.299 -14.042 1.00 80.50 66 ASP A CA 1
ATOM 511 C C . ASP A 1 66 ? 24.752 -8.202 -13.350 1.00 80.50 66 ASP A C 1
ATOM 513 O O . ASP A 1 66 ? 25.969 -8.092 -13.499 1.00 80.50 66 ASP A O 1
ATOM 517 N N . VAL A 1 67 ? 24.010 -7.350 -12.648 1.00 83.44 67 VAL A N 1
ATOM 518 C CA . VAL A 1 67 ? 24.512 -6.162 -11.964 1.00 83.44 67 VAL A CA 1
ATOM 519 C C . VAL A 1 67 ? 23.946 -6.157 -10.553 1.00 83.44 67 VAL A C 1
ATOM 521 O O . VAL A 1 67 ? 22.769 -6.467 -10.332 1.00 83.44 67 VAL A O 1
ATOM 524 N N . THR A 1 68 ? 24.789 -5.832 -9.580 1.00 86.69 68 THR A N 1
ATOM 525 C CA . THR A 1 68 ? 24.354 -5.699 -8.189 1.00 86.69 68 THR A CA 1
ATOM 526 C C . THR A 1 68 ? 23.487 -4.443 -8.011 1.00 86.69 68 THR A C 1
ATOM 528 O O . THR A 1 68 ? 23.615 -3.480 -8.770 1.00 86.69 68 THR A O 1
ATOM 531 N N . PRO A 1 69 ? 22.601 -4.384 -6.999 1.00 83.06 69 PRO A N 1
ATOM 532 C CA . PRO A 1 69 ? 21.791 -3.189 -6.760 1.00 83.06 69 PRO A CA 1
ATOM 533 C C . PRO A 1 69 ? 22.622 -1.912 -6.566 1.00 83.06 69 PRO A C 1
ATOM 535 O O . PRO A 1 69 ? 22.185 -0.840 -6.978 1.00 83.06 69 PRO A O 1
ATOM 538 N N . ASP A 1 70 ? 23.812 -2.020 -5.970 1.00 84.25 70 ASP A N 1
ATOM 539 C CA . ASP A 1 70 ? 24.695 -0.876 -5.721 1.00 84.25 70 ASP A CA 1
ATOM 540 C C . ASP A 1 70 ? 25.340 -0.356 -7.013 1.00 84.25 70 ASP A C 1
ATOM 542 O O . ASP A 1 70 ? 25.413 0.854 -7.219 1.00 84.25 70 ASP A O 1
ATOM 546 N N . GLU A 1 71 ? 25.739 -1.248 -7.920 1.00 85.69 71 GLU A N 1
ATOM 547 C CA . GLU A 1 71 ? 26.225 -0.885 -9.258 1.00 85.69 71 GLU A CA 1
ATOM 548 C C . GLU A 1 71 ? 25.105 -0.278 -10.115 1.00 85.69 71 GLU A C 1
ATOM 550 O O . GLU A 1 71 ? 25.302 0.752 -10.758 1.00 85.69 71 GLU A O 1
ATOM 555 N N . ALA A 1 72 ? 23.892 -0.840 -10.058 1.00 85.12 72 ALA A N 1
ATOM 556 C CA . ALA A 1 72 ? 22.731 -0.303 -10.768 1.00 85.12 72 ALA A CA 1
ATOM 557 C C . ALA A 1 72 ? 22.420 1.149 -10.352 1.00 85.12 72 ALA A C 1
ATOM 559 O O . ALA A 1 72 ? 22.053 1.975 -11.191 1.00 85.12 72 ALA A O 1
ATOM 560 N N . LEU A 1 73 ? 22.606 1.484 -9.069 1.00 85.75 73 LEU A N 1
ATOM 561 C CA . LEU A 1 73 ? 22.400 2.832 -8.528 1.00 85.75 73 LEU A CA 1
ATOM 562 C C . LEU A 1 73 ? 23.483 3.846 -8.940 1.00 85.75 73 LEU A C 1
ATOM 564 O O . LEU A 1 73 ? 23.262 5.048 -8.788 1.00 85.75 73 LEU A O 1
ATOM 568 N N . GLN A 1 74 ? 24.615 3.413 -9.503 1.00 88.00 74 GLN A N 1
ATOM 569 C CA . GLN A 1 74 ? 25.613 4.339 -10.062 1.00 88.00 74 GLN A CA 1
ATOM 570 C C . GLN A 1 74 ? 25.097 5.034 -11.331 1.00 88.00 74 GLN A C 1
ATOM 572 O O . GLN A 1 74 ? 25.551 6.124 -11.682 1.00 88.00 74 GLN A O 1
ATOM 577 N N . HIS A 1 75 ? 24.110 4.442 -12.009 1.00 88.06 75 HIS A N 1
ATOM 578 C CA . HIS A 1 75 ? 23.522 5.010 -13.213 1.00 88.06 75 HIS A CA 1
ATOM 579 C C . HIS A 1 75 ? 22.439 6.044 -12.884 1.00 88.06 75 HIS A C 1
ATOM 581 O O . HIS A 1 75 ? 21.396 5.736 -12.300 1.00 88.06 75 HIS A O 1
ATOM 587 N N . LEU A 1 76 ? 22.642 7.281 -13.354 1.00 88.81 76 LEU A N 1
ATOM 588 C CA . LEU A 1 76 ? 21.713 8.394 -13.126 1.00 88.81 76 LEU A CA 1
ATOM 589 C C . LEU A 1 76 ? 20.291 8.095 -13.629 1.00 88.81 76 LEU A C 1
ATOM 591 O O . LEU A 1 76 ? 19.317 8.473 -12.979 1.00 88.81 76 LEU A O 1
ATOM 595 N N . GLU A 1 77 ? 20.157 7.394 -14.757 1.00 88.94 77 GLU A N 1
ATOM 596 C CA . GLU A 1 77 ? 18.848 7.048 -15.322 1.00 88.94 77 GLU A CA 1
ATOM 597 C C . GLU A 1 77 ? 18.079 6.050 -14.443 1.00 88.94 77 GLU A C 1
ATOM 599 O O . GLU A 1 77 ? 16.869 6.201 -14.264 1.00 88.94 77 GLU A O 1
ATOM 604 N N . VAL A 1 78 ? 18.768 5.086 -13.820 1.00 90.31 78 VAL A N 1
ATOM 605 C CA . VAL A 1 78 ? 18.159 4.148 -12.860 1.00 90.31 78 VAL A CA 1
ATOM 606 C C . VAL A 1 78 ? 17.671 4.904 -11.628 1.00 90.31 78 VAL A C 1
ATOM 608 O O . VAL A 1 78 ? 16.515 4.750 -11.234 1.00 90.31 78 VAL A O 1
ATOM 611 N N . CYS A 1 79 ? 18.502 5.791 -11.073 1.00 88.19 79 CYS A N 1
ATOM 612 C CA . CYS A 1 79 ? 18.120 6.655 -9.955 1.00 88.19 79 CYS A CA 1
ATOM 613 C C . CYS A 1 79 ? 16.908 7.537 -10.291 1.00 88.19 79 CYS A C 1
ATOM 615 O O . CYS A 1 79 ? 15.966 7.623 -9.500 1.00 88.19 79 CYS A O 1
ATOM 617 N N . ARG A 1 80 ? 16.879 8.143 -11.486 1.00 90.19 80 ARG A N 1
ATOM 618 C CA . ARG A 1 80 ? 15.763 8.980 -11.953 1.00 90.19 80 ARG A CA 1
ATOM 619 C C . ARG A 1 80 ? 14.458 8.188 -12.062 1.00 90.19 80 ARG A C 1
ATOM 621 O O . ARG A 1 80 ? 13.414 8.671 -11.611 1.00 90.19 80 ARG A O 1
ATOM 628 N N . ARG A 1 81 ? 14.512 6.984 -12.646 1.00 90.25 81 ARG A N 1
ATOM 629 C CA . ARG A 1 81 ? 13.361 6.074 -12.769 1.00 90.25 81 ARG A CA 1
ATOM 630 C C . ARG A 1 81 ? 12.867 5.620 -11.400 1.00 90.25 81 ARG A C 1
ATOM 632 O O . ARG A 1 81 ? 11.678 5.742 -11.128 1.00 90.25 81 ARG A O 1
ATOM 639 N N . LEU A 1 82 ? 13.772 5.214 -10.511 1.00 89.44 82 LEU A N 1
ATOM 640 C CA . LEU A 1 82 ? 13.441 4.829 -9.138 1.00 89.44 82 LEU A CA 1
ATOM 641 C C . LEU A 1 82 ? 12.741 5.970 -8.380 1.00 89.44 82 LEU A C 1
ATOM 643 O O . LEU A 1 82 ? 11.730 5.756 -7.710 1.00 89.44 82 LEU A O 1
ATOM 647 N N . ASP A 1 83 ? 13.224 7.204 -8.526 1.00 88.00 83 ASP A N 1
ATOM 648 C CA . ASP A 1 83 ? 12.613 8.383 -7.911 1.00 88.00 83 ASP A CA 1
ATOM 649 C C . ASP A 1 83 ? 11.207 8.688 -8.452 1.00 88.00 83 ASP A C 1
ATOM 651 O O . ASP A 1 83 ? 10.347 9.220 -7.735 1.00 88.00 83 ASP A O 1
ATOM 655 N N . LEU A 1 84 ? 10.956 8.399 -9.731 1.00 89.81 84 LEU A N 1
ATOM 656 C CA . LEU A 1 84 ? 9.617 8.477 -10.310 1.00 89.81 84 LEU A CA 1
ATOM 657 C C . LEU A 1 84 ? 8.710 7.388 -9.720 1.00 89.81 84 LEU A C 1
ATOM 659 O O . LEU A 1 84 ? 7.629 7.727 -9.227 1.00 89.81 84 LEU A O 1
ATOM 663 N N . SER A 1 85 ? 9.181 6.139 -9.659 1.00 90.31 85 SER A N 1
ATOM 664 C CA . SER A 1 85 ? 8.455 5.010 -9.061 1.00 90.31 85 SER A CA 1
ATOM 665 C C . SER A 1 85 ? 8.067 5.290 -7.607 1.00 90.31 85 SER A C 1
ATOM 667 O O . SER A 1 85 ? 6.916 5.107 -7.211 1.00 90.31 85 SER A O 1
ATOM 669 N N . VAL A 1 86 ? 8.988 5.835 -6.802 1.00 87.88 86 VAL A N 1
ATOM 670 C CA . VAL A 1 86 ? 8.733 6.212 -5.399 1.00 87.88 86 VAL A CA 1
ATOM 671 C C . VAL A 1 86 ? 7.661 7.302 -5.284 1.00 87.88 86 VAL A C 1
ATOM 673 O O . VAL A 1 86 ? 6.824 7.263 -4.374 1.00 87.88 86 VAL A O 1
ATOM 676 N N . ARG A 1 87 ? 7.643 8.279 -6.200 1.00 89.12 87 ARG A N 1
ATOM 677 C CA . ARG A 1 87 ? 6.608 9.327 -6.230 1.00 89.12 87 ARG A CA 1
ATOM 678 C C . ARG A 1 87 ? 5.241 8.767 -6.620 1.00 89.12 87 ARG A C 1
ATOM 680 O O . ARG A 1 87 ? 4.253 9.094 -5.955 1.00 89.12 87 ARG A O 1
ATOM 687 N N . GLN A 1 88 ? 5.183 7.911 -7.640 1.00 91.31 88 GLN A N 1
ATOM 688 C CA . GLN A 1 88 ? 3.951 7.240 -8.061 1.00 91.31 88 GLN A CA 1
ATOM 689 C C . GLN A 1 88 ? 3.398 6.341 -6.944 1.00 91.31 88 GLN A C 1
ATOM 691 O O . GLN A 1 88 ? 2.223 6.468 -6.580 1.00 91.31 88 GLN A O 1
ATOM 696 N N . LEU A 1 89 ? 4.262 5.540 -6.309 1.00 90.94 89 LEU A N 1
ATOM 697 C CA . LEU A 1 89 ? 3.933 4.741 -5.129 1.00 90.94 89 LEU A CA 1
ATOM 698 C C . LEU A 1 89 ? 3.327 5.606 -4.022 1.00 90.94 89 LEU A C 1
ATOM 700 O O . LEU A 1 89 ? 2.266 5.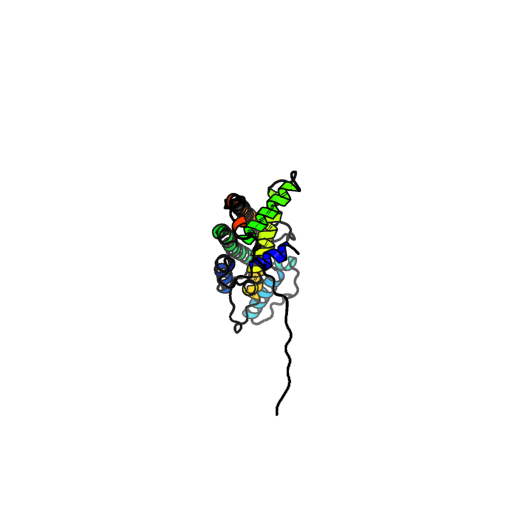298 -3.482 1.00 90.94 89 LEU A O 1
ATOM 704 N N . GLY A 1 90 ? 3.988 6.720 -3.703 1.00 89.12 90 GLY A N 1
ATOM 705 C CA . GLY A 1 90 ? 3.535 7.652 -2.681 1.00 89.12 90 GLY A CA 1
ATOM 706 C C . GLY A 1 90 ? 2.161 8.252 -2.979 1.00 89.12 90 GLY A C 1
ATOM 707 O O . GLY A 1 90 ? 1.363 8.432 -2.056 1.00 89.12 90 GLY A O 1
ATOM 708 N N . LYS A 1 91 ? 1.861 8.535 -4.253 1.00 91.50 91 LYS A N 1
ATOM 709 C CA . LYS A 1 91 ? 0.551 9.033 -4.699 1.00 91.50 91 LYS A CA 1
ATOM 710 C C . LYS A 1 91 ? -0.536 7.976 -4.496 1.00 91.50 91 LYS A C 1
ATOM 712 O O . LYS A 1 91 ? -1.528 8.277 -3.830 1.00 91.50 91 LYS A O 1
ATOM 717 N N . LYS A 1 92 ? -0.332 6.749 -4.995 1.00 92.69 92 LYS A N 1
ATOM 718 C CA . LYS A 1 92 ? -1.300 5.647 -4.844 1.00 92.69 92 LYS A CA 1
ATOM 719 C C . LYS A 1 92 ? -1.496 5.286 -3.373 1.00 92.69 92 LYS A C 1
ATOM 721 O O . LYS A 1 92 ? -2.616 5.328 -2.879 1.00 92.69 92 LYS A O 1
ATOM 726 N N . ALA A 1 93 ? -0.423 5.064 -2.616 1.00 91.19 93 ALA A N 1
ATOM 727 C CA . ALA A 1 93 ? -0.514 4.735 -1.193 1.00 91.19 93 ALA A CA 1
ATOM 728 C C . ALA A 1 93 ? -1.246 5.819 -0.377 1.00 91.19 93 ALA A C 1
ATOM 730 O O . ALA A 1 93 ? -2.029 5.502 0.518 1.00 91.19 93 ALA A O 1
ATOM 731 N N . ARG A 1 94 ? -1.077 7.105 -0.718 1.00 91.00 94 ARG A N 1
ATOM 732 C CA . ARG A 1 94 ? -1.833 8.192 -0.077 1.00 91.00 94 ARG A CA 1
ATOM 733 C C . ARG A 1 94 ? -3.336 8.082 -0.335 1.00 91.00 94 ARG A C 1
ATOM 735 O O . ARG A 1 94 ? -4.106 8.348 0.585 1.00 91.00 94 ARG A O 1
ATOM 742 N N . GLN A 1 95 ? -3.756 7.683 -1.536 1.00 92.25 95 GLN A N 1
ATOM 743 C CA . GLN A 1 95 ? -5.173 7.448 -1.840 1.00 92.25 95 GLN A CA 1
ATOM 744 C C . GLN A 1 95 ? -5.746 6.340 -0.949 1.00 92.25 95 GLN A C 1
ATOM 746 O O . GLN A 1 95 ? -6.798 6.543 -0.345 1.00 92.25 95 GLN A O 1
ATOM 751 N N . PHE A 1 96 ? -5.008 5.239 -0.765 1.00 91.50 96 PHE A N 1
ATOM 752 C CA . PHE A 1 96 ? -5.393 4.167 0.159 1.00 91.50 96 PHE A CA 1
ATOM 753 C C . PHE A 1 96 ? -5.527 4.659 1.600 1.00 91.50 96 PHE A C 1
ATOM 755 O O . PHE A 1 96 ? -6.551 4.426 2.238 1.00 91.50 96 PHE A O 1
ATOM 762 N N . VAL A 1 97 ? -4.542 5.399 2.114 1.00 88.31 97 VAL A N 1
ATOM 763 C CA . VAL A 1 97 ? -4.605 5.937 3.484 1.00 88.31 97 VAL A CA 1
ATOM 764 C C . VAL A 1 97 ? -5.801 6.869 3.662 1.00 88.31 97 VAL A C 1
ATOM 766 O O . VAL A 1 97 ? -6.494 6.782 4.676 1.00 88.31 97 VAL A O 1
ATOM 769 N N . VAL A 1 98 ? -6.067 7.748 2.693 1.00 89.81 98 VAL A N 1
ATOM 770 C CA . VAL A 1 98 ? -7.211 8.671 2.740 1.00 89.81 98 VAL A CA 1
ATOM 771 C C . VAL A 1 98 ? -8.530 7.905 2.732 1.00 89.81 98 VAL A C 1
ATOM 773 O O . VAL A 1 98 ? -9.402 8.210 3.545 1.00 89.81 98 VAL A O 1
ATOM 776 N N . ALA A 1 99 ? -8.669 6.904 1.867 1.00 90.12 99 ALA A N 1
ATOM 777 C CA . ALA A 1 99 ? -9.864 6.075 1.789 1.00 90.12 99 ALA A CA 1
ATOM 778 C C . ALA A 1 99 ? -10.098 5.283 3.081 1.00 90.12 99 ALA A C 1
ATOM 780 O O . ALA A 1 99 ? -11.182 5.372 3.645 1.00 90.12 99 ALA A O 1
ATOM 781 N N . ILE A 1 100 ? -9.069 4.620 3.623 1.00 86.94 100 ILE A N 1
ATOM 782 C CA . ILE A 1 100 ? -9.141 3.909 4.912 1.00 86.94 100 ILE A CA 1
ATOM 783 C C . ILE A 1 100 ? -9.510 4.876 6.047 1.00 86.94 100 ILE A C 1
ATOM 785 O O . ILE A 1 100 ? -10.310 4.548 6.921 1.00 86.94 100 ILE A O 1
ATOM 789 N N . THR A 1 101 ? -8.958 6.093 6.024 1.00 84.31 101 THR A N 1
ATOM 790 C CA . THR A 1 101 ? -9.215 7.106 7.056 1.00 84.31 101 THR A CA 1
ATOM 791 C C . THR A 1 101 ? -10.647 7.627 7.019 1.00 84.31 101 THR A C 1
ATOM 793 O O . THR A 1 101 ? -11.277 7.769 8.068 1.00 84.31 101 THR A O 1
ATOM 796 N N . LYS A 1 102 ? -11.168 7.907 5.822 1.00 87.00 102 LYS A N 1
ATOM 797 C CA . LYS A 1 102 ? -12.545 8.377 5.621 1.00 87.00 102 LYS A CA 1
ATOM 798 C C . LYS A 1 102 ? -13.563 7.252 5.807 1.00 87.00 102 LYS A C 1
ATOM 800 O O . LYS A 1 102 ? -14.620 7.474 6.379 1.00 87.00 102 LYS A O 1
ATOM 805 N N . GLY A 1 103 ? -13.222 6.043 5.378 1.00 83.25 103 GLY A N 1
ATOM 806 C CA . GLY A 1 103 ? -14.061 4.853 5.436 1.00 83.25 103 GLY A CA 1
ATOM 807 C C . GLY A 1 103 ? -13.944 4.059 6.735 1.00 83.25 103 GLY A C 1
ATOM 808 O O . GLY A 1 103 ? -14.300 2.885 6.760 1.00 83.25 103 GLY A O 1
ATOM 809 N N . LYS A 1 104 ? -13.493 4.676 7.838 1.00 76.50 104 LYS A N 1
ATOM 810 C CA . LYS A 1 104 ? -13.471 4.035 9.167 1.00 76.50 104 LYS A CA 1
ATOM 811 C C . LYS A 1 104 ? -14.838 3.458 9.557 1.00 76.50 104 LYS A C 1
ATOM 813 O O . LYS A 1 104 ? -14.908 2.456 10.265 1.00 76.50 104 LYS A O 1
ATOM 818 N N . ASP A 1 105 ? -15.908 4.088 9.067 1.00 79.38 105 ASP A N 1
ATOM 819 C CA . ASP A 1 105 ? -17.291 3.713 9.332 1.00 79.38 105 ASP A CA 1
ATOM 820 C C . ASP A 1 105 ? -17.798 2.556 8.462 1.00 79.38 105 ASP A C 1
ATOM 822 O O . ASP A 1 105 ? -18.853 2.004 8.762 1.00 79.38 105 ASP A O 1
ATOM 826 N N . LYS A 1 106 ? -16.986 2.095 7.507 1.00 81.25 106 LYS A N 1
ATOM 827 C CA . LYS A 1 106 ? -17.213 0.884 6.708 1.00 81.25 106 LYS A CA 1
ATOM 828 C C . LYS A 1 106 ? -16.514 -0.356 7.276 1.00 81.25 106 LYS A C 1
ATOM 830 O O . LYS A 1 106 ? -16.683 -1.459 6.787 1.00 81.25 106 LYS A O 1
ATOM 835 N N . ILE A 1 107 ? -15.719 -0.225 8.340 1.00 81.31 107 ILE A N 1
ATOM 836 C CA . ILE A 1 107 ? -15.107 -1.402 8.977 1.00 81.31 107 ILE A CA 1
ATOM 837 C C . ILE A 1 107 ? -16.208 -2.203 9.679 1.00 81.31 107 ILE A C 1
ATOM 839 O O . ILE A 1 107 ? -16.905 -1.629 10.523 1.00 81.31 107 ILE A O 1
ATOM 843 N N . LEU A 1 108 ? -16.335 -3.505 9.394 1.00 82.25 108 LEU A N 1
ATOM 844 C CA . LEU A 1 108 ? -17.374 -4.350 9.989 1.00 82.25 108 LEU A CA 1
ATOM 845 C C . LEU A 1 108 ? -17.409 -4.235 11.517 1.00 82.25 108 LEU A C 1
ATOM 847 O O . LEU A 1 108 ? -16.375 -4.248 12.196 1.00 82.25 108 LEU A O 1
ATOM 851 N N . TYR A 1 109 ? -18.623 -4.185 12.069 1.00 79.38 109 TYR A N 1
ATOM 852 C CA . TYR A 1 109 ? -18.847 -4.047 13.509 1.00 79.38 109 TYR A CA 1
ATOM 853 C C . TYR A 1 109 ? -18.103 -5.112 14.326 1.00 79.38 109 TYR A C 1
ATOM 855 O O . TYR A 1 109 ? -17.462 -4.779 15.322 1.00 79.38 109 TYR A O 1
ATOM 863 N N . GLY A 1 110 ? -18.135 -6.374 13.879 1.00 81.50 110 GLY A N 1
ATOM 864 C CA . GLY A 1 110 ? -17.443 -7.476 14.552 1.00 81.50 110 GLY A CA 1
ATOM 865 C C . GLY A 1 110 ? -15.946 -7.209 14.710 1.00 81.50 110 GLY A C 1
ATOM 866 O O . GLY A 1 110 ? -15.402 -7.360 15.801 1.00 81.50 110 GLY A O 1
ATOM 867 N N . ILE A 1 111 ? -15.299 -6.691 13.662 1.00 83.12 111 ILE A N 1
ATOM 868 C CA . ILE A 1 111 ? -13.879 -6.329 13.692 1.00 83.12 111 ILE A CA 1
ATOM 869 C C . ILE A 1 111 ? -13.623 -5.184 14.676 1.00 83.12 111 ILE A C 1
ATOM 871 O O . ILE A 1 111 ? -12.699 -5.282 15.483 1.00 83.12 111 ILE A O 1
ATOM 875 N N . ARG A 1 112 ? -14.461 -4.135 14.684 1.00 82.69 112 ARG A N 1
ATOM 876 C CA . ARG A 1 112 ? -14.332 -3.027 15.656 1.00 82.69 112 ARG A CA 1
ATOM 877 C C . ARG A 1 112 ? -14.517 -3.485 17.097 1.00 82.69 112 ARG A C 1
ATOM 879 O O . ARG A 1 112 ? -13.872 -2.971 18.009 1.00 82.69 112 ARG A O 1
ATOM 886 N N . TYR A 1 113 ? -15.421 -4.432 17.318 1.00 83.75 113 TYR A N 1
ATOM 887 C CA . TYR A 1 113 ? -15.647 -4.991 18.639 1.00 83.75 113 TYR A CA 1
ATOM 888 C C . TYR A 1 113 ? -14.433 -5.802 19.103 1.00 83.75 113 TYR A C 1
ATOM 890 O O . TYR A 1 113 ? -13.948 -5.589 20.212 1.00 83.75 113 TYR A O 1
ATOM 898 N N . ILE A 1 114 ? -13.883 -6.662 18.240 1.00 84.81 114 ILE A N 1
ATOM 899 C CA . ILE A 1 114 ? -12.690 -7.456 18.559 1.00 84.81 114 ILE A CA 1
ATOM 900 C C . ILE A 1 114 ? -11.491 -6.547 18.848 1.00 84.81 114 ILE A C 1
ATOM 902 O O . ILE A 1 114 ? -10.797 -6.765 19.841 1.00 84.81 114 ILE A O 1
ATOM 906 N N . THR A 1 115 ? -11.257 -5.505 18.041 1.00 84.88 115 THR A N 1
ATOM 907 C CA . THR A 1 115 ? -10.162 -4.551 18.292 1.00 84.88 115 THR A CA 1
ATOM 908 C C . THR A 1 115 ? -10.355 -3.802 19.609 1.00 84.88 115 THR A C 1
ATOM 910 O O . THR A 1 115 ? -9.393 -3.627 20.357 1.00 84.88 115 THR A O 1
ATOM 913 N N . LYS A 1 116 ? -11.594 -3.427 19.953 1.00 85.75 116 LYS A N 1
ATOM 914 C CA . LYS A 1 116 ? -11.933 -2.821 21.247 1.00 85.75 116 LYS A CA 1
ATOM 915 C C . LYS A 1 116 ? -11.656 -3.753 22.422 1.00 85.75 116 LYS A C 1
ATOM 917 O O . LYS A 1 116 ? -11.020 -3.323 23.382 1.00 85.75 116 LYS A O 1
ATOM 922 N N . VAL A 1 117 ? -12.112 -5.002 22.357 1.00 89.12 117 VAL A N 1
ATOM 923 C CA . VAL A 1 117 ? -11.877 -5.990 23.420 1.00 89.12 117 VAL A CA 1
ATOM 924 C C . VAL A 1 117 ? -10.382 -6.272 23.563 1.00 89.12 117 VAL A C 1
ATOM 926 O O . VAL A 1 117 ? -9.872 -6.295 24.681 1.00 89.12 117 VAL A O 1
ATOM 929 N N . LEU A 1 118 ? -9.659 -6.399 22.445 1.00 87.75 118 LEU A N 1
ATOM 930 C CA . LEU A 1 118 ? -8.207 -6.572 22.444 1.00 87.75 118 LEU A CA 1
ATOM 931 C C . LEU A 1 118 ? -7.501 -5.391 23.120 1.00 87.75 118 LEU A C 1
ATOM 933 O O . LEU A 1 118 ? -6.652 -5.607 23.981 1.00 87.75 118 LEU A O 1
ATOM 937 N N . LYS A 1 119 ? -7.876 -4.155 22.774 1.00 86.69 119 LYS A N 1
ATOM 938 C CA . LYS A 1 119 ? -7.328 -2.946 23.397 1.00 86.69 119 LYS A CA 1
ATOM 939 C C . LYS A 1 119 ? -7.532 -2.962 24.915 1.00 86.69 119 LYS A C 1
ATOM 941 O O . LYS A 1 119 ? -6.564 -2.826 25.653 1.00 86.69 119 LYS A O 1
ATOM 946 N N . GLN A 1 120 ? -8.764 -3.192 25.370 1.00 89.44 120 GLN A N 1
ATOM 947 C CA . GLN A 1 120 ? -9.101 -3.215 26.798 1.00 89.44 120 GLN A CA 1
ATOM 948 C C . GLN A 1 120 ? -8.365 -4.329 27.555 1.00 89.44 120 GLN A C 1
ATOM 950 O O . GLN A 1 120 ? -7.916 -4.127 28.682 1.00 89.44 120 GLN A O 1
ATOM 955 N N . ALA A 1 121 ? -8.218 -5.503 26.938 1.00 90.38 121 ALA A N 1
ATOM 956 C CA . ALA A 1 121 ? -7.474 -6.612 27.521 1.00 90.38 121 ALA A CA 1
ATOM 957 C C . ALA A 1 121 ? -5.978 -6.287 27.665 1.00 90.38 121 ALA A C 1
ATOM 959 O O . ALA A 1 121 ? -5.381 -6.626 28.686 1.00 90.38 121 ALA A O 1
ATOM 960 N N . LEU A 1 122 ? -5.384 -5.614 26.674 1.00 88.94 122 LEU A N 1
ATOM 961 C CA . LEU A 1 122 ? -3.986 -5.181 26.718 1.00 88.94 122 LEU A CA 1
ATOM 962 C C . LEU A 1 122 ? -3.761 -4.076 27.755 1.00 88.94 122 LEU A C 1
ATOM 964 O O . LEU A 1 122 ? -2.818 -4.188 28.529 1.00 88.94 122 LEU A O 1
ATOM 968 N N . GL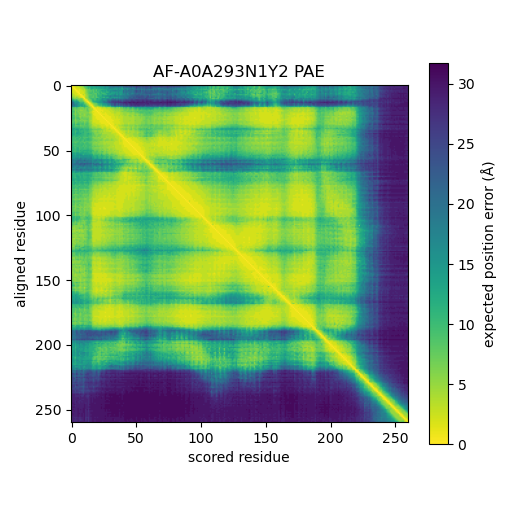U A 1 123 ? -4.643 -3.077 27.827 1.00 88.94 123 GLU A N 1
ATOM 969 C CA . GLU A 1 123 ? -4.583 -2.010 28.843 1.00 88.94 123 GLU A CA 1
ATOM 970 C C . GLU A 1 123 ? -4.689 -2.581 30.263 1.00 88.94 123 GLU A C 1
ATOM 972 O O . GLU A 1 123 ? -3.944 -2.179 31.152 1.00 88.94 123 GLU A O 1
ATOM 977 N N . LYS A 1 124 ? -5.566 -3.572 30.476 1.00 92.00 124 LYS A N 1
ATOM 978 C CA . LYS A 1 124 ? -5.710 -4.234 31.780 1.00 92.00 124 LYS A CA 1
ATOM 979 C C . LYS A 1 124 ? -4.503 -5.105 32.138 1.00 92.00 124 LYS A C 1
ATOM 981 O O . LYS A 1 124 ? -4.148 -5.199 33.309 1.00 92.00 124 LYS A O 1
ATOM 986 N N . ARG A 1 125 ? -3.917 -5.795 31.156 1.00 93.12 125 ARG A N 1
ATOM 987 C CA . ARG A 1 125 ? -2.798 -6.724 31.380 1.00 93.12 125 ARG A CA 1
ATOM 988 C C . ARG A 1 125 ? -1.454 -6.007 31.509 1.00 93.12 125 ARG A C 1
ATOM 990 O O . ARG A 1 125 ? -0.582 -6.510 32.208 1.00 93.12 125 ARG A O 1
ATOM 997 N N . PHE A 1 126 ? -1.293 -4.869 30.840 1.00 92.62 126 PHE A N 1
ATOM 998 C CA . PHE A 1 126 ? -0.049 -4.104 30.789 1.00 92.62 126 PHE A CA 1
ATOM 999 C C . PHE A 1 126 ? -0.300 -2.623 31.132 1.00 92.62 126 PHE A C 1
ATOM 1001 O O . PHE A 1 126 ? -0.167 -1.765 30.257 1.00 92.62 126 PHE A O 1
ATOM 1008 N N . PRO A 1 127 ? -0.658 -2.305 32.390 1.00 89.56 127 PRO A N 1
ATOM 1009 C CA . PRO A 1 127 ? -1.010 -0.941 32.801 1.00 89.56 127 PRO A CA 1
ATOM 1010 C C . PRO A 1 127 ? 0.155 0.054 32.674 1.00 89.56 127 PRO A C 1
ATOM 1012 O O . PRO A 1 127 ? -0.069 1.215 32.352 1.00 89.56 127 PRO A O 1
ATOM 1015 N N . GLU A 1 128 ? 1.395 -0.414 32.839 1.00 89.56 128 GLU A N 1
ATOM 1016 C CA . GLU A 1 128 ? 2.618 0.400 32.723 1.00 89.56 128 GLU A CA 1
ATOM 1017 C C . GLU A 1 128 ? 3.008 0.722 31.267 1.00 89.56 128 GLU A C 1
ATOM 1019 O O . GLU A 1 128 ? 3.951 1.468 31.003 1.00 89.56 128 GLU A O 1
ATOM 1024 N N . THR A 1 129 ? 2.329 0.124 30.282 1.00 89.81 129 THR A N 1
ATOM 1025 C CA . THR A 1 129 ? 2.673 0.313 28.869 1.00 89.81 129 THR A CA 1
ATOM 1026 C C . THR A 1 129 ? 2.042 1.583 28.320 1.00 89.81 129 THR A C 1
ATOM 1028 O O . THR A 1 129 ? 0.834 1.795 28.418 1.00 89.81 129 THR A O 1
ATOM 1031 N N . HIS A 1 130 ? 2.851 2.402 27.646 1.00 83.81 130 HIS A N 1
ATOM 1032 C CA . HIS A 1 130 ? 2.361 3.623 27.022 1.00 83.81 130 HIS A CA 1
ATOM 1033 C C . HIS A 1 130 ? 1.237 3.319 26.000 1.00 83.81 130 HIS A C 1
ATOM 1035 O O . HIS A 1 130 ? 1.408 2.436 25.149 1.00 83.81 130 HIS A O 1
ATOM 1041 N N . PRO A 1 131 ? 0.111 4.067 25.994 1.00 79.06 131 PRO A N 1
ATOM 1042 C CA . PRO A 1 131 ? -1.044 3.783 25.134 1.00 79.06 131 PRO A CA 1
ATOM 1043 C C . PRO A 1 131 ? -0.723 3.681 23.635 1.00 79.06 131 PRO A C 1
ATOM 1045 O O . PRO A 1 131 ? -1.398 2.962 22.895 1.00 79.06 131 PRO A O 1
ATOM 1048 N N . SER A 1 132 ? 0.326 4.370 23.168 1.00 78.19 132 SER A N 1
ATOM 1049 C CA . SER A 1 132 ? 0.791 4.268 21.777 1.00 78.19 132 SER A CA 1
ATOM 1050 C C . SER A 1 132 ? 1.254 2.863 21.400 1.00 78.19 132 SER A C 1
ATOM 1052 O O . SER A 1 132 ? 1.015 2.440 20.273 1.00 78.19 132 SER A O 1
ATOM 1054 N N . GLU A 1 133 ? 1.900 2.135 22.312 1.00 81.44 133 GLU A N 1
ATOM 1055 C CA . GLU A 1 133 ? 2.403 0.785 22.039 1.00 81.44 133 GLU A CA 1
ATOM 1056 C C . GLU A 1 133 ? 1.248 -0.210 21.930 1.00 81.44 133 GLU A C 1
ATOM 1058 O O . GLU A 1 133 ? 1.218 -1.036 21.018 1.00 81.44 133 GLU A O 1
ATOM 1063 N N . ILE A 1 134 ? 0.226 -0.054 22.774 1.00 82.75 134 ILE A N 1
ATOM 1064 C CA . ILE A 1 134 ? -1.013 -0.836 22.687 1.00 82.75 134 ILE A CA 1
ATOM 1065 C C . ILE A 1 134 ? -1.713 -0.568 21.347 1.00 82.75 134 ILE A C 1
ATOM 1067 O O . ILE A 1 134 ? -2.119 -1.503 20.652 1.00 82.75 134 ILE A O 1
ATOM 1071 N N . LEU A 1 135 ? -1.803 0.702 20.934 1.00 80.12 135 LEU A N 1
ATOM 1072 C CA . LEU A 1 135 ? -2.393 1.075 19.647 1.00 80.12 135 LEU A CA 1
ATOM 1073 C C . LEU A 1 135 ? -1.626 0.505 18.447 1.00 80.12 135 LEU A C 1
ATOM 1075 O O . LEU A 1 135 ? -2.269 0.174 17.453 1.00 80.12 135 LEU A O 1
ATOM 1079 N N . LYS A 1 136 ? -0.299 0.328 18.523 1.00 80.25 136 LYS A N 1
ATOM 1080 C CA . LYS A 1 136 ? 0.470 -0.354 17.464 1.00 80.25 136 LYS A CA 1
ATOM 1081 C C . LYS A 1 136 ? 0.062 -1.819 17.325 1.00 80.25 136 LYS A C 1
ATOM 1083 O O . LYS A 1 136 ? -0.097 -2.293 16.204 1.00 80.25 136 LYS A O 1
ATOM 1088 N N . VAL A 1 137 ? -0.147 -2.533 18.434 1.00 83.69 137 VAL A N 1
ATOM 1089 C CA . VAL A 1 137 ? -0.567 -3.948 18.407 1.00 83.69 137 VAL A CA 1
ATOM 1090 C C . VAL A 1 137 ? -1.977 -4.087 17.832 1.00 83.69 137 VAL A C 1
ATOM 1092 O O . VAL A 1 137 ? -2.212 -4.905 16.940 1.00 83.69 137 VAL A O 1
ATOM 1095 N N . VAL A 1 138 ? -2.910 -3.252 18.294 1.00 83.81 138 VAL A N 1
ATOM 1096 C CA . VAL A 1 138 ? -4.291 -3.238 17.786 1.00 83.81 138 VAL A CA 1
ATOM 1097 C C . VAL A 1 138 ? -4.331 -2.788 16.322 1.00 83.81 138 VAL A C 1
ATOM 1099 O O . VAL A 1 138 ? -5.060 -3.358 15.511 1.00 83.81 138 VAL A O 1
ATOM 1102 N N . GLY A 1 139 ? -3.500 -1.811 15.963 1.00 81.75 139 GLY A N 1
ATOM 1103 C CA . GLY A 1 139 ? -3.320 -1.335 14.599 1.00 81.75 139 GLY A CA 1
ATOM 1104 C C . GLY A 1 139 ? -2.780 -2.394 13.660 1.00 81.75 139 GLY A C 1
ATOM 1105 O O . GLY A 1 139 ? -3.309 -2.556 12.565 1.00 81.75 139 GLY A O 1
ATOM 1106 N N . ASN A 1 140 ? -1.797 -3.170 14.112 1.00 83.81 140 ASN A N 1
ATOM 1107 C CA . ASN A 1 140 ? -1.299 -4.318 13.374 1.00 83.81 140 ASN A CA 1
ATOM 1108 C C . ASN A 1 140 ? -2.409 -5.349 13.144 1.00 83.81 140 ASN A C 1
ATOM 1110 O O . ASN A 1 140 ? -2.568 -5.840 12.036 1.00 83.81 140 ASN A O 1
ATOM 1114 N N . MET A 1 141 ? -3.218 -5.655 14.162 1.00 84.00 141 MET A N 1
ATOM 1115 C CA . MET A 1 141 ? -4.335 -6.587 14.002 1.00 84.00 141 MET A CA 1
ATOM 1116 C C . MET A 1 141 ? -5.347 -6.080 12.965 1.00 84.00 141 MET A C 1
ATOM 1118 O O . MET A 1 141 ? -5.685 -6.820 12.046 1.00 84.00 141 MET A O 1
ATOM 1122 N N . LEU A 1 142 ? -5.776 -4.820 13.050 1.00 83.69 142 LEU A N 1
ATOM 1123 C CA . LEU A 1 142 ? -6.735 -4.265 12.094 1.00 83.69 142 LEU A CA 1
ATOM 1124 C C . LEU A 1 142 ? -6.151 -4.164 10.678 1.00 83.69 142 LEU A C 1
ATOM 1126 O O . LEU A 1 142 ? -6.771 -4.598 9.712 1.00 83.69 142 LEU A O 1
ATOM 1130 N N . TYR A 1 143 ? -4.960 -3.590 10.536 1.00 84.56 143 TYR A N 1
ATOM 1131 C CA . TYR A 1 143 ? -4.372 -3.372 9.224 1.00 84.56 143 TYR A CA 1
ATOM 1132 C C . TYR A 1 143 ? -3.858 -4.687 8.626 1.00 84.56 143 TYR A C 1
ATOM 1134 O O . TYR A 1 143 ? -4.371 -5.122 7.602 1.00 84.56 143 TYR A O 1
ATOM 1142 N N . TYR A 1 144 ? -2.917 -5.377 9.277 1.00 84.50 144 TYR A N 1
ATOM 1143 C CA . TYR A 1 144 ? -2.251 -6.551 8.702 1.00 84.50 144 TYR A CA 1
ATOM 1144 C C . TYR A 1 144 ? -3.171 -7.766 8.552 1.00 84.50 144 TYR A C 1
ATOM 1146 O O . TYR A 1 144 ? -3.000 -8.542 7.615 1.00 84.50 144 TYR A O 1
ATOM 1154 N N . ARG A 1 145 ? -4.136 -7.972 9.464 1.00 83.31 145 ARG A N 1
ATOM 1155 C CA . ARG A 1 145 ? -5.008 -9.162 9.414 1.00 83.31 145 ARG A CA 1
ATOM 1156 C C . ARG A 1 145 ? -6.317 -8.945 8.676 1.00 83.31 145 ARG A C 1
ATOM 1158 O O . ARG A 1 145 ? -6.863 -9.934 8.203 1.00 83.31 145 ARG A O 1
ATOM 1165 N N . TYR A 1 146 ? -6.817 -7.715 8.595 1.00 83.75 146 TYR A N 1
ATOM 1166 C CA . TYR A 1 146 ? -8.116 -7.444 7.980 1.00 83.75 146 TYR A CA 1
ATOM 1167 C C . TYR A 1 146 ? -8.000 -6.627 6.685 1.00 83.75 146 TYR A C 1
ATOM 1169 O O . TYR A 1 146 ? -8.507 -7.064 5.659 1.00 83.75 146 TYR A O 1
ATOM 1177 N N . ILE A 1 147 ? -7.279 -5.501 6.682 1.00 86.81 147 ILE A N 1
ATOM 1178 C CA . ILE A 1 147 ? -7.194 -4.622 5.497 1.00 86.81 147 ILE A CA 1
ATOM 1179 C C . ILE A 1 147 ? -6.171 -5.128 4.468 1.00 86.81 147 ILE A C 1
ATOM 1181 O O . ILE A 1 147 ? -6.485 -5.249 3.288 1.00 86.81 147 ILE A O 1
ATOM 1185 N N . ASN A 1 148 ? -4.946 -5.432 4.902 1.00 89.31 148 ASN A N 1
ATOM 1186 C CA . ASN A 1 148 ? -3.815 -5.787 4.042 1.00 89.31 148 ASN A CA 1
ATOM 1187 C C . ASN A 1 148 ? -4.092 -7.001 3.133 1.00 89.31 148 ASN A C 1
ATOM 1189 O O . ASN A 1 148 ? -3.763 -6.929 1.949 1.00 89.31 148 ASN A O 1
ATOM 1193 N N . PRO A 1 149 ? -4.741 -8.085 3.608 1.00 88.25 149 PRO A N 1
ATOM 1194 C CA . PRO A 1 149 ? -5.090 -9.205 2.741 1.00 88.25 149 PRO A CA 1
ATOM 1195 C C . PRO A 1 149 ? -6.105 -8.830 1.651 1.00 88.25 149 PRO A C 1
ATOM 1197 O O . PRO A 1 149 ? -5.990 -9.327 0.539 1.00 88.25 149 PRO A O 1
ATOM 1200 N N . GLY A 1 150 ? -7.026 -7.898 1.927 1.00 87.25 150 GLY A N 1
ATOM 1201 C CA . GLY A 1 150 ? -7.955 -7.367 0.922 1.00 87.25 150 GLY A CA 1
ATOM 1202 C C . GLY A 1 150 ? -7.281 -6.526 -0.166 1.00 87.25 150 GLY A C 1
ATOM 1203 O O . GLY A 1 150 ? -7.826 -6.388 -1.254 1.00 87.25 150 GLY A O 1
ATOM 1204 N N . ILE A 1 151 ? -6.084 -5.990 0.101 1.00 90.44 151 ILE A N 1
ATOM 1205 C CA . ILE A 1 151 ? -5.265 -5.285 -0.899 1.00 90.44 151 ILE A CA 1
ATOM 1206 C C . ILE A 1 151 ? -4.446 -6.280 -1.730 1.00 90.44 151 ILE A C 1
ATOM 1208 O O . ILE A 1 151 ? -4.334 -6.112 -2.939 1.00 90.44 151 ILE A O 1
ATOM 1212 N N . ILE A 1 152 ? -3.851 -7.293 -1.087 1.00 89.06 152 ILE A N 1
ATOM 1213 C CA . ILE A 1 152 ? -2.954 -8.260 -1.745 1.00 89.06 152 ILE A CA 1
ATOM 1214 C C . ILE A 1 152 ? -3.726 -9.308 -2.549 1.00 89.06 152 ILE A C 1
ATOM 1216 O O . ILE A 1 152 ? -3.209 -9.763 -3.558 1.00 89.06 152 ILE A O 1
ATOM 1220 N N . ALA A 1 153 ? -4.922 -9.694 -2.101 1.00 86.12 153 ALA A N 1
ATOM 1221 C CA . ALA A 1 153 ? -5.766 -10.720 -2.713 1.00 86.12 153 ALA A CA 1
ATOM 1222 C C . ALA A 1 153 ? -7.227 -10.239 -2.844 1.00 86.12 153 ALA A C 1
ATOM 1224 O O . ALA A 1 153 ? -8.120 -10.802 -2.209 1.00 86.12 153 ALA A O 1
ATOM 1225 N N . PRO A 1 154 ? -7.501 -9.159 -3.600 1.00 87.62 154 PRO A N 1
ATOM 1226 C CA . PRO A 1 154 ? -8.836 -8.578 -3.714 1.00 87.62 154 PRO A CA 1
ATOM 1227 C C . PRO A 1 154 ? -9.929 -9.559 -4.157 1.00 87.62 154 PRO A C 1
ATOM 1229 O O . PRO A 1 154 ? -11.058 -9.431 -3.699 1.00 87.62 154 PRO A O 1
ATOM 1232 N N . ASP A 1 155 ? -9.616 -10.565 -4.968 1.00 84.06 155 ASP A N 1
ATOM 1233 C CA . ASP A 1 155 ? -10.557 -11.609 -5.395 1.00 84.06 155 ASP A CA 1
ATOM 1234 C C . ASP A 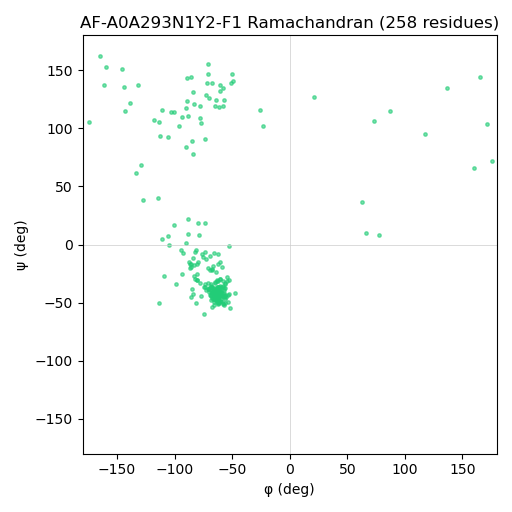1 155 ? -10.990 -12.521 -4.248 1.00 84.06 155 ASP A C 1
ATOM 1236 O O . ASP A 1 155 ? -12.168 -12.645 -3.916 1.00 84.06 155 ASP A O 1
ATOM 1240 N N . SER A 1 156 ? -10.008 -13.093 -3.558 1.00 81.75 156 SER A N 1
ATOM 1241 C CA . SER A 1 156 ? -10.191 -14.034 -2.458 1.00 81.75 156 SER A CA 1
ATOM 1242 C C . SER A 1 156 ? -10.831 -13.369 -1.236 1.00 81.75 156 SER A C 1
ATOM 1244 O O . SER A 1 156 ? -11.338 -14.042 -0.331 1.00 81.75 156 SER A O 1
ATOM 1246 N N . PHE A 1 157 ? -10.775 -12.038 -1.173 1.00 78.75 157 PHE A N 1
ATOM 1247 C CA . PHE A 1 157 ? -11.344 -11.224 -0.105 1.00 78.75 157 PHE A CA 1
ATOM 1248 C C . PHE A 1 157 ? -12.624 -10.485 -0.515 1.00 78.75 157 PHE A C 1
ATOM 1250 O O . PHE A 1 157 ? -13.134 -9.718 0.300 1.00 78.75 157 PHE A O 1
ATOM 1257 N N . GLY A 1 158 ? -13.172 -10.750 -1.709 1.00 78.94 158 GLY A N 1
ATOM 1258 C CA . GLY A 1 158 ? -14.444 -10.175 -2.158 1.00 78.94 158 GLY A CA 1
ATOM 1259 C C . GLY A 1 158 ? -14.407 -8.650 -2.273 1.00 78.94 158 GLY A C 1
ATOM 1260 O O . GLY A 1 158 ? -15.364 -7.985 -1.890 1.00 78.94 158 GLY A O 1
ATOM 1261 N N . VAL A 1 159 ? -13.268 -8.106 -2.706 1.00 85.06 159 VAL A N 1
ATOM 1262 C CA . VAL A 1 159 ? -13.013 -6.674 -2.936 1.00 85.06 159 VAL A CA 1
ATOM 1263 C C . VAL A 1 159 ? -13.148 -6.309 -4.414 1.00 85.06 159 VAL A C 1
ATOM 1265 O O . VAL A 1 159 ? -13.538 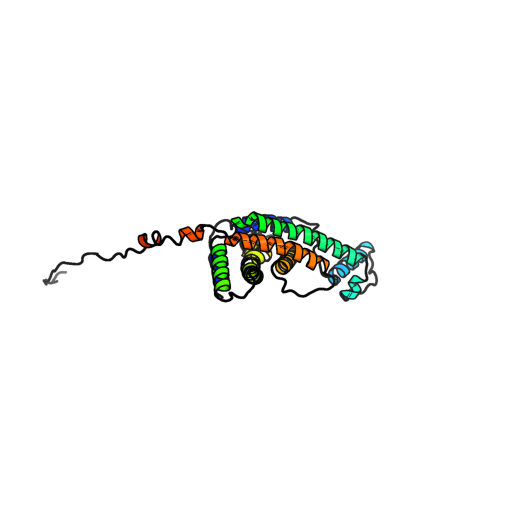-5.190 -4.730 1.00 85.06 159 VAL A O 1
ATOM 1268 N N . VAL A 1 160 ? -12.782 -7.223 -5.314 1.00 85.06 160 VAL A N 1
ATOM 1269 C CA . VAL A 1 160 ? -12.986 -7.102 -6.764 1.00 85.06 160 VAL A CA 1
ATOM 1270 C C . VAL A 1 160 ? -13.297 -8.491 -7.304 1.00 85.06 160 VAL A C 1
ATOM 1272 O O . VAL A 1 160 ? -12.616 -9.449 -6.952 1.00 85.06 160 VAL A O 1
ATOM 1275 N N . GLU A 1 161 ? -14.296 -8.598 -8.172 1.00 82.31 161 GLU A N 1
ATOM 1276 C CA . GLU A 1 161 ? -14.546 -9.808 -8.950 1.00 82.31 161 GLU A CA 1
ATOM 1277 C C . GLU A 1 161 ? -13.774 -9.713 -10.272 1.00 82.31 161 GLU A C 1
ATOM 1279 O O . GLU A 1 161 ? -13.988 -8.789 -11.059 1.00 82.31 161 GLU A O 1
ATOM 1284 N N . PHE A 1 162 ? -12.826 -10.625 -10.495 1.00 81.00 162 PHE A N 1
ATOM 1285 C CA . PHE A 1 162 ? -12.126 -10.725 -11.776 1.00 81.00 162 PHE A CA 1
ATOM 1286 C C . PHE A 1 162 ? -12.876 -11.671 -12.706 1.00 81.00 162 PHE A C 1
ATOM 1288 O O . PHE A 1 162 ? -13.378 -12.705 -12.265 1.00 81.00 162 PHE A O 1
ATOM 1295 N N . ASP A 1 163 ? -12.899 -11.349 -14.000 1.00 81.56 163 ASP A N 1
ATOM 1296 C CA . ASP A 1 163 ? -13.380 -12.283 -15.015 1.00 81.56 163 ASP A CA 1
ATOM 1297 C C . ASP A 1 163 ? -12.436 -13.502 -15.060 1.00 81.56 163 ASP A C 1
ATOM 1299 O O . ASP A 1 163 ? -11.254 -13.335 -15.378 1.00 81.56 163 ASP A O 1
ATOM 1303 N N . PRO A 1 164 ? -12.922 -14.731 -14.793 1.00 78.12 164 PRO A N 1
ATOM 1304 C CA . PRO A 1 164 ? -12.102 -15.942 -14.835 1.00 78.12 164 PRO A CA 1
ATOM 1305 C C . PRO A 1 164 ? -11.451 -16.206 -16.200 1.00 78.12 164 PRO A C 1
ATOM 1307 O O . PRO A 1 164 ? -10.510 -16.993 -16.293 1.00 78.12 164 PRO A O 1
ATOM 1310 N N . ARG A 1 165 ? -11.966 -15.591 -17.271 1.00 81.06 165 ARG A N 1
ATOM 1311 C CA . ARG A 1 165 ? -11.464 -15.736 -18.643 1.00 81.06 165 ARG A CA 1
ATOM 1312 C C . ARG A 1 165 ? -10.319 -14.779 -18.961 1.00 81.06 165 ARG A C 1
ATOM 1314 O O . ARG A 1 165 ? -9.616 -15.000 -19.945 1.00 81.06 165 ARG A O 1
ATOM 1321 N N . VAL A 1 166 ? -10.133 -13.729 -18.162 1.00 80.06 166 VAL A N 1
ATOM 1322 C CA . VAL A 1 166 ? -9.096 -12.721 -18.384 1.00 80.06 166 VAL A CA 1
ATOM 1323 C C . VAL A 1 166 ? -7.942 -12.978 -17.413 1.00 80.06 166 VAL A C 1
ATOM 1325 O O . VAL A 1 166 ? -8.115 -12.826 -16.203 1.00 80.06 166 VAL A O 1
ATOM 1328 N N . PRO A 1 167 ? -6.746 -13.355 -17.900 1.00 77.38 167 PRO A N 1
ATOM 1329 C CA . PRO A 1 167 ? -5.605 -13.558 -17.022 1.00 77.38 167 PRO A CA 1
ATOM 1330 C C . PRO A 1 167 ? -5.218 -12.236 -16.354 1.00 77.38 167 PRO A C 1
ATOM 1332 O O . PRO A 1 167 ? -4.945 -11.232 -17.016 1.00 77.38 167 PRO A O 1
ATOM 1335 N N . VAL A 1 168 ? -5.173 -12.239 -15.023 1.00 79.00 168 VAL A N 1
ATOM 1336 C CA . VAL A 1 168 ? -4.765 -11.065 -14.250 1.00 79.00 168 VAL A CA 1
ATOM 1337 C C . VAL A 1 168 ? -3.255 -10.861 -14.389 1.00 79.00 168 VAL A C 1
ATOM 1339 O O . VAL A 1 168 ? -2.466 -11.776 -14.154 1.00 79.00 168 VAL A O 1
ATOM 1342 N N . SER A 1 169 ? -2.844 -9.645 -14.750 1.00 82.38 169 SER A N 1
ATOM 1343 C CA . SER A 1 169 ? -1.434 -9.305 -14.965 1.00 82.38 169 SER A CA 1
ATOM 1344 C C . SER A 1 169 ? -0.584 -9.505 -13.702 1.00 82.38 169 SER A C 1
ATOM 1346 O O . SER A 1 169 ? -0.910 -8.997 -12.629 1.00 82.38 169 SER A O 1
ATOM 1348 N N . VAL A 1 170 ? 0.568 -10.173 -13.838 1.00 85.00 170 VAL A N 1
ATOM 1349 C CA . VAL A 1 170 ? 1.570 -10.320 -12.760 1.00 85.00 170 VAL A CA 1
ATOM 1350 C C . VAL A 1 170 ? 2.025 -8.951 -12.235 1.00 85.00 170 VAL A C 1
ATOM 1352 O O . VAL A 1 170 ? 2.257 -8.780 -11.036 1.00 85.00 170 VAL A O 1
ATOM 1355 N N . THR A 1 171 ? 2.084 -7.945 -13.112 1.00 84.75 171 THR A N 1
ATOM 1356 C CA . THR A 1 171 ? 2.435 -6.564 -12.759 1.00 84.75 171 THR A CA 1
ATOM 1357 C C . THR A 1 171 ? 1.419 -5.944 -11.801 1.00 84.75 171 THR A C 1
ATOM 1359 O O . THR A 1 171 ? 1.817 -5.234 -10.879 1.00 84.75 171 THR A O 1
ATOM 1362 N N . LEU A 1 172 ? 0.123 -6.256 -11.945 1.00 87.31 172 LEU A N 1
ATOM 1363 C CA . LEU A 1 172 ? -0.913 -5.779 -11.023 1.00 87.31 172 LEU A CA 1
ATOM 1364 C C . LEU A 1 172 ? -0.666 -6.308 -9.609 1.00 87.31 172 LEU A C 1
ATOM 1366 O O . LEU A 1 172 ? -0.603 -5.527 -8.660 1.00 87.31 172 LEU A O 1
ATOM 1370 N N . TRP A 1 173 ? -0.474 -7.621 -9.475 1.00 88.69 173 TRP A N 1
ATOM 1371 C CA . TRP A 1 173 ? -0.205 -8.263 -8.188 1.00 88.69 173 TRP A CA 1
ATOM 1372 C C . TRP A 1 173 ? 1.063 -7.720 -7.535 1.00 88.69 173 TRP A C 1
ATOM 1374 O O . TRP A 1 173 ? 1.076 -7.440 -6.334 1.00 88.69 173 TRP A O 1
ATOM 1384 N N . ARG A 1 174 ? 2.115 -7.492 -8.333 1.00 88.06 174 ARG A N 1
ATOM 1385 C CA . ARG A 1 174 ? 3.347 -6.866 -7.848 1.00 88.06 174 ARG A CA 1
ATOM 1386 C C . ARG A 1 174 ? 3.102 -5.439 -7.355 1.00 88.06 174 ARG A C 1
ATOM 1388 O O . ARG A 1 174 ? 3.539 -5.103 -6.256 1.00 88.06 174 ARG A O 1
ATOM 1395 N N . ASN A 1 175 ? 2.366 -4.624 -8.110 1.00 90.88 175 ASN A N 1
ATOM 1396 C CA . ASN A 1 175 ? 2.034 -3.248 -7.736 1.00 90.88 175 ASN A CA 1
ATOM 1397 C C . ASN A 1 175 ? 1.202 -3.190 -6.443 1.00 90.88 175 ASN A C 1
ATOM 1399 O O . ASN A 1 175 ? 1.538 -2.434 -5.527 1.00 90.88 175 ASN A O 1
ATOM 1403 N N . LEU A 1 176 ? 0.163 -4.024 -6.332 1.00 91.38 176 LEU A N 1
ATOM 1404 C CA . LEU A 1 176 ? -0.657 -4.150 -5.123 1.00 91.38 176 LEU A CA 1
ATOM 1405 C C . LEU A 1 176 ? 0.177 -4.609 -3.922 1.00 91.38 176 LEU A C 1
ATOM 1407 O O . LEU A 1 176 ? 0.080 -4.013 -2.849 1.00 91.38 176 LEU A O 1
ATOM 1411 N N . GLY A 1 177 ? 1.052 -5.599 -4.114 1.00 89.56 177 GLY A N 1
ATOM 1412 C CA . GLY A 1 177 ? 1.987 -6.068 -3.093 1.00 89.56 177 GLY A CA 1
ATOM 1413 C C . GLY A 1 177 ? 2.932 -4.965 -2.606 1.00 89.56 177 GLY A C 1
ATOM 1414 O O . GLY A 1 177 ? 3.119 -4.797 -1.401 1.00 89.56 177 GLY A O 1
ATOM 1415 N N . THR A 1 178 ? 3.481 -4.156 -3.514 1.00 89.25 178 THR A N 1
ATOM 1416 C CA . THR A 1 178 ? 4.358 -3.028 -3.166 1.00 89.25 178 THR A CA 1
ATOM 1417 C C . THR A 1 178 ? 3.617 -1.943 -2.378 1.00 89.25 178 THR A C 1
ATOM 1419 O O . THR A 1 178 ? 4.132 -1.455 -1.366 1.00 89.25 178 THR A O 1
ATOM 1422 N N . ILE A 1 179 ? 2.390 -1.597 -2.783 1.00 90.69 179 ILE A N 1
ATOM 1423 C CA . ILE A 1 179 ? 1.530 -0.654 -2.048 1.00 90.69 179 ILE A CA 1
ATOM 1424 C C . ILE A 1 179 ? 1.219 -1.200 -0.649 1.00 90.69 179 ILE A C 1
ATOM 1426 O O . ILE A 1 179 ? 1.418 -0.497 0.344 1.00 90.69 179 ILE A O 1
ATOM 1430 N N . ALA A 1 180 ? 0.792 -2.461 -0.560 1.00 89.69 180 ALA A N 1
ATOM 1431 C CA . ALA A 1 180 ? 0.475 -3.139 0.692 1.00 89.69 180 ALA A CA 1
ATOM 1432 C C . ALA A 1 180 ? 1.678 -3.171 1.650 1.00 89.69 180 ALA A C 1
ATOM 1434 O O . ALA A 1 180 ? 1.542 -2.832 2.825 1.00 89.69 180 ALA A O 1
ATOM 1435 N N . ASN A 1 181 ? 2.874 -3.479 1.141 1.00 86.75 181 ASN A N 1
ATOM 1436 C CA . ASN A 1 181 ? 4.113 -3.494 1.921 1.00 86.75 181 ASN A CA 1
ATOM 1437 C C . ASN A 1 181 ? 4.471 -2.112 2.481 1.00 86.75 181 ASN A C 1
ATOM 1439 O O . ASN A 1 181 ? 4.846 -1.995 3.650 1.00 86.75 181 ASN A O 1
ATOM 1443 N N . LEU A 1 182 ? 4.324 -1.050 1.683 1.00 85.94 182 LEU A N 1
ATOM 1444 C CA . LEU A 1 182 ? 4.570 0.316 2.146 1.00 85.94 182 LEU A CA 1
ATOM 1445 C C . LEU A 1 182 ? 3.590 0.721 3.257 1.00 85.94 182 LEU A C 1
ATOM 1447 O O . LEU A 1 182 ? 3.984 1.320 4.261 1.00 85.94 182 LEU A O 1
ATOM 1451 N N . LEU A 1 183 ? 2.312 0.396 3.081 1.00 85.94 183 LEU A N 1
ATOM 1452 C CA . LEU A 1 183 ? 1.272 0.674 4.066 1.00 85.94 183 LEU A CA 1
ATOM 1453 C C . LEU A 1 183 ? 1.450 -0.171 5.340 1.00 85.94 183 LEU A C 1
ATOM 1455 O O . LEU A 1 183 ? 1.255 0.343 6.440 1.00 85.94 183 LEU A O 1
ATOM 1459 N N . GLN A 1 184 ? 1.910 -1.418 5.220 1.00 83.94 184 GLN A N 1
ATOM 1460 C CA . GLN A 1 184 ? 2.280 -2.255 6.362 1.00 83.94 184 GLN A CA 1
ATOM 1461 C C . GLN A 1 184 ? 3.440 -1.642 7.146 1.00 83.94 184 GLN A C 1
ATOM 1463 O O . GLN A 1 184 ? 3.380 -1.560 8.374 1.00 83.94 184 GLN A O 1
ATOM 1468 N N . PHE A 1 185 ? 4.474 -1.167 6.448 1.00 79.06 185 PHE A N 1
ATOM 1469 C CA . PHE A 1 185 ? 5.602 -0.485 7.078 1.00 79.06 185 PHE A CA 1
ATOM 1470 C C . PHE A 1 185 ? 5.171 0.822 7.772 1.00 79.06 185 PHE A C 1
ATOM 1472 O O . PHE A 1 185 ? 5.717 1.193 8.811 1.00 79.06 185 PHE A O 1
ATOM 1479 N N . ALA A 1 186 ? 4.147 1.503 7.245 1.00 75.50 186 ALA A N 1
ATOM 1480 C CA . ALA A 1 186 ? 3.530 2.649 7.907 1.00 75.50 186 ALA A CA 1
ATOM 1481 C C . ALA A 1 186 ? 2.716 2.262 9.154 1.00 75.50 186 ALA A C 1
ATOM 1483 O O . ALA A 1 186 ? 2.765 2.971 10.159 1.00 75.50 186 ALA A O 1
ATOM 1484 N N . ALA A 1 187 ? 1.961 1.162 9.104 1.00 70.88 187 ALA A N 1
ATOM 1485 C CA . ALA A 1 187 ? 1.138 0.694 10.219 1.00 70.88 187 ALA A CA 1
ATOM 1486 C C . ALA A 1 187 ? 1.990 0.148 11.376 1.00 70.88 187 ALA A C 1
ATOM 1488 O O . ALA A 1 187 ? 1.676 0.370 12.546 1.00 70.88 187 ALA A O 1
ATOM 1489 N N . THR A 1 188 ? 3.091 -0.528 11.052 1.00 68.94 188 THR A N 1
ATOM 1490 C CA . THR A 1 188 ? 4.041 -1.069 12.021 1.00 68.94 188 THR A CA 1
ATOM 1491 C C . THR A 1 188 ? 5.475 -0.850 11.544 1.00 68.94 188 THR A C 1
ATOM 1493 O O . THR A 1 188 ? 5.846 -1.399 10.507 1.00 68.94 188 THR A O 1
ATOM 1496 N N . PRO A 1 189 ? 6.333 -0.159 12.314 1.00 61.16 189 PRO A N 1
ATOM 1497 C CA . PRO A 1 189 ? 7.730 0.077 11.938 1.00 61.16 189 PRO A CA 1
ATOM 1498 C C . PRO A 1 189 ? 8.632 -1.171 12.058 1.00 61.16 189 PRO A C 1
ATOM 1500 O O . PRO A 1 189 ? 9.855 -1.047 12.102 1.00 61.16 189 PRO A O 1
ATOM 1503 N N . PHE A 1 190 ? 8.059 -2.376 12.115 1.00 51.06 190 PHE A N 1
ATOM 1504 C CA . PHE A 1 190 ? 8.801 -3.634 12.085 1.00 51.06 190 PHE A CA 1
ATOM 1505 C C . PHE A 1 190 ? 9.073 -4.010 10.624 1.00 51.06 190 PHE A C 1
ATOM 1507 O O . PHE A 1 190 ? 8.267 -4.680 9.985 1.00 51.06 190 PHE A O 1
ATOM 1514 N N . GLY A 1 191 ? 10.190 -3.542 10.067 1.00 49.66 191 GLY A N 1
ATOM 1515 C CA . GLY A 1 191 ? 10.556 -3.845 8.684 1.00 49.66 191 GLY A CA 1
ATOM 1516 C C . GLY A 1 191 ? 12.039 -3.651 8.395 1.00 49.66 191 GLY A C 1
ATOM 1517 O O . GLY A 1 191 ? 12.717 -2.856 9.050 1.00 49.66 191 GLY A O 1
ATOM 1518 N N . LYS A 1 192 ? 12.538 -4.401 7.404 1.00 48.38 192 LYS A N 1
ATOM 1519 C CA . LYS A 1 192 ? 13.913 -4.305 6.899 1.00 48.38 192 LYS A CA 1
ATOM 1520 C C . LYS A 1 192 ? 14.184 -2.869 6.436 1.00 48.38 192 LYS A C 1
ATOM 1522 O O . LYS A 1 192 ? 13.447 -2.325 5.616 1.00 48.38 192 LYS A O 1
ATOM 1527 N N . LYS A 1 193 ? 15.231 -2.249 6.982 1.00 51.56 193 LYS A N 1
ATOM 1528 C CA . LYS A 1 193 ? 15.691 -0.919 6.574 1.00 51.56 193 LYS A CA 1
ATOM 1529 C C . LYS A 1 193 ? 16.480 -1.072 5.277 1.00 51.56 193 LYS A C 1
ATOM 1531 O O . LYS A 1 193 ? 17.586 -1.594 5.310 1.00 51.56 193 LYS A O 1
ATOM 1536 N N . PHE A 1 194 ? 15.930 -0.625 4.155 1.00 51.81 194 PHE A N 1
ATOM 1537 C CA . PHE A 1 194 ? 16.724 -0.451 2.940 1.00 51.81 194 PHE A CA 1
ATOM 1538 C C . PHE A 1 194 ? 17.304 0.976 2.934 1.00 51.81 194 PHE A C 1
ATOM 1540 O O . PHE A 1 194 ? 16.526 1.929 3.041 1.00 51.81 194 PHE A O 1
ATOM 1547 N N . PRO A 1 195 ? 18.635 1.154 2.837 1.00 52.06 195 PRO A N 1
ATOM 1548 C CA . PRO A 1 195 ? 19.278 2.467 2.937 1.00 52.06 195 PRO A CA 1
ATOM 1549 C C . PRO A 1 195 ? 18.844 3.444 1.830 1.00 52.06 195 PRO A C 1
ATOM 1551 O O . PRO A 1 195 ? 18.576 4.609 2.118 1.00 52.06 195 PRO A O 1
ATOM 1554 N N . TYR A 1 196 ? 18.640 2.962 0.599 1.00 60.00 196 TYR A N 1
ATOM 1555 C CA . TYR A 1 196 ? 18.137 3.766 -0.528 1.00 60.00 196 TYR A CA 1
ATOM 1556 C C . TYR A 1 196 ? 16.634 4.100 -0.433 1.00 60.00 196 TYR A C 1
ATOM 1558 O O . TYR A 1 196 ? 16.112 4.906 -1.199 1.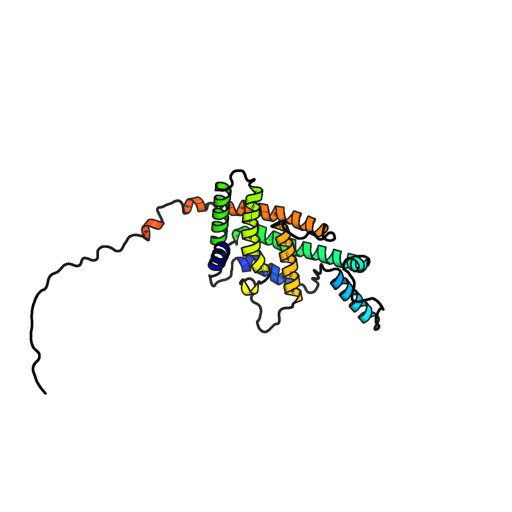00 60.00 196 TYR A O 1
ATOM 1566 N N . LEU A 1 197 ? 15.919 3.538 0.550 1.00 63.59 197 LEU A N 1
ATOM 1567 C CA . LEU A 1 197 ? 14.491 3.774 0.774 1.00 63.59 197 LEU A CA 1
ATOM 1568 C C . LEU A 1 197 ? 14.223 4.769 1.908 1.00 63.59 197 LEU A C 1
ATOM 1570 O O . LEU A 1 197 ? 13.087 4.858 2.376 1.00 63.59 197 LEU A O 1
ATOM 1574 N N . ALA A 1 198 ? 15.211 5.567 2.333 1.00 67.88 198 ALA A N 1
ATOM 1575 C CA . ALA A 1 198 ? 15.023 6.626 3.332 1.00 67.88 198 ALA A CA 1
ATOM 1576 C C . ALA A 1 198 ? 13.784 7.496 3.026 1.00 67.88 198 ALA A C 1
ATOM 1578 O O . ALA A 1 198 ? 12.957 7.751 3.908 1.00 67.88 198 ALA A O 1
ATOM 1579 N N . ARG A 1 199 ? 13.576 7.834 1.747 1.00 68.38 199 ARG A N 1
ATOM 1580 C CA . ARG A 1 199 ? 12.397 8.560 1.254 1.00 68.38 199 ARG A CA 1
ATOM 1581 C C . ARG A 1 199 ? 11.080 7.802 1.467 1.00 68.38 199 ARG A C 1
ATOM 1583 O O . ARG A 1 199 ? 10.101 8.406 1.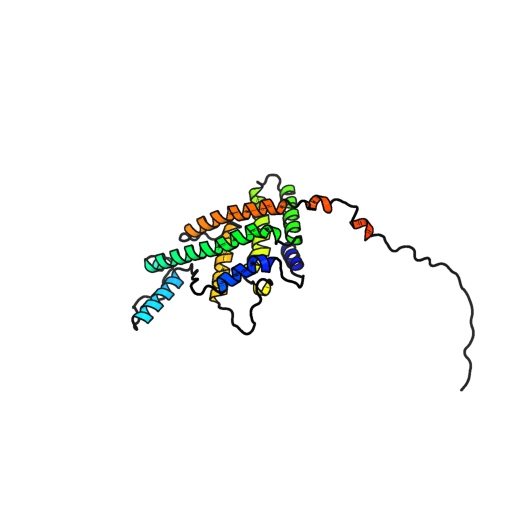907 1.00 68.38 199 ARG A O 1
ATOM 1590 N N . LEU A 1 200 ? 11.048 6.487 1.235 1.00 69.44 200 LEU A N 1
ATOM 1591 C CA . LEU A 1 200 ? 9.880 5.656 1.555 1.00 69.44 200 LEU A CA 1
ATOM 1592 C C . LEU A 1 200 ? 9.663 5.540 3.058 1.00 69.44 200 LEU A C 1
ATOM 1594 O O . LEU A 1 200 ? 8.519 5.571 3.501 1.00 69.44 200 LEU A O 1
ATOM 1598 N N . THR A 1 201 ? 10.728 5.462 3.860 1.00 71.31 201 THR A N 1
ATOM 1599 C CA . THR A 1 201 ? 10.566 5.406 5.316 1.00 71.31 201 THR A CA 1
ATOM 1600 C C . THR A 1 201 ? 9.985 6.701 5.879 1.00 71.31 201 THR A C 1
ATOM 1602 O O . THR A 1 201 ? 9.126 6.658 6.760 1.00 71.31 201 THR A O 1
ATOM 1605 N N . ALA A 1 202 ? 10.376 7.854 5.330 1.00 74.69 202 ALA A N 1
ATOM 1606 C CA . ALA A 1 202 ? 9.776 9.142 5.660 1.00 74.69 202 ALA A CA 1
ATOM 1607 C C . ALA A 1 202 ? 8.296 9.194 5.244 1.00 74.69 202 ALA A C 1
ATOM 1609 O O . ALA A 1 202 ? 7.438 9.640 6.011 1.00 74.69 202 ALA A O 1
ATOM 1610 N N . LEU A 1 203 ? 7.979 8.671 4.059 1.00 70.25 203 LEU A N 1
ATOM 1611 C CA . LEU A 1 203 ? 6.616 8.604 3.543 1.00 70.25 203 LEU A CA 1
ATOM 1612 C C . LEU A 1 203 ? 5.727 7.669 4.383 1.00 70.25 203 LEU A C 1
ATOM 1614 O O . LEU A 1 203 ? 4.624 8.054 4.769 1.00 70.25 203 LEU A O 1
ATOM 1618 N N . ALA A 1 204 ? 6.233 6.507 4.783 1.00 70.25 204 ALA A N 1
ATOM 1619 C CA . ALA A 1 204 ? 5.540 5.591 5.679 1.00 70.25 204 ALA A CA 1
ATOM 1620 C C . ALA A 1 204 ? 5.309 6.191 7.076 1.00 70.25 204 ALA A C 1
ATOM 1622 O O . ALA A 1 204 ? 4.205 6.102 7.613 1.00 70.25 204 ALA A O 1
ATOM 1623 N N . LYS A 1 205 ? 6.297 6.905 7.636 1.00 72.75 205 LYS A N 1
ATOM 1624 C CA . LYS A 1 205 ? 6.117 7.682 8.879 1.00 72.75 205 LYS A CA 1
ATOM 1625 C C . LYS A 1 205 ? 5.054 8.778 8.743 1.00 72.75 205 LYS A C 1
ATOM 1627 O O . LYS A 1 205 ? 4.401 9.132 9.723 1.00 72.75 205 LYS A O 1
ATOM 1632 N N . SER A 1 206 ? 4.858 9.341 7.550 1.00 72.19 206 SER A N 1
ATOM 1633 C CA . SER A 1 206 ? 3.778 10.309 7.324 1.00 72.19 206 SER A CA 1
ATOM 1634 C C . SER A 1 206 ? 2.394 9.653 7.427 1.00 72.19 206 SER A C 1
ATOM 1636 O O . SER A 1 206 ? 1.474 10.245 7.992 1.00 72.19 206 SER A O 1
ATOM 1638 N N . PHE A 1 207 ? 2.270 8.406 6.968 1.00 68.25 207 PHE A N 1
ATOM 1639 C CA . PHE A 1 207 ? 1.027 7.637 6.989 1.00 68.25 207 PHE A CA 1
ATOM 1640 C C . PHE A 1 207 ? 0.724 7.003 8.348 1.00 68.25 207 PHE A C 1
ATOM 1642 O O . PHE A 1 207 ? -0.447 6.912 8.721 1.00 68.25 207 PHE A O 1
ATOM 1649 N N . SER A 1 208 ? 1.747 6.645 9.129 1.00 69.31 208 SER A N 1
ATOM 1650 C CA . SER A 1 208 ? 1.572 6.067 10.469 1.00 69.31 208 SER A CA 1
ATOM 1651 C C . SER A 1 208 ? 0.740 6.965 11.392 1.00 69.31 208 SER A C 1
ATOM 1653 O O . SER A 1 208 ? -0.118 6.480 12.134 1.00 69.31 208 SER A O 1
ATOM 1655 N N . ARG A 1 209 ? 0.919 8.291 11.293 1.00 68.50 209 ARG A N 1
ATOM 1656 C CA . ARG A 1 209 ? 0.132 9.290 12.036 1.00 68.50 209 ARG A CA 1
ATOM 1657 C C . ARG A 1 209 ? -1.346 9.272 11.647 1.00 68.50 209 ARG A C 1
ATOM 1659 O O . ARG A 1 209 ? -2.207 9.318 12.524 1.00 68.50 209 ARG A O 1
ATOM 1666 N N . ALA A 1 210 ? -1.641 9.172 10.351 1.00 68.75 210 ALA A N 1
ATOM 1667 C CA . ALA A 1 210 ? -3.012 9.111 9.851 1.00 68.75 210 ALA A CA 1
ATOM 1668 C C . ALA A 1 210 ? -3.716 7.827 10.317 1.00 68.75 210 ALA A C 1
ATOM 1670 O O . ALA A 1 210 ? -4.802 7.896 10.890 1.00 68.75 210 ALA A O 1
ATOM 1671 N N . ILE A 1 211 ? -3.052 6.676 10.178 1.00 67.94 211 ILE A N 1
ATOM 1672 C CA . ILE A 1 211 ? -3.584 5.372 10.600 1.00 67.94 211 ILE A CA 1
ATOM 1673 C C . ILE A 1 211 ? -3.793 5.332 12.122 1.00 67.94 211 ILE A C 1
ATOM 1675 O O . ILE A 1 211 ? -4.846 4.902 12.589 1.00 67.94 211 ILE A O 1
ATOM 1679 N N . SER A 1 212 ? -2.849 5.859 12.908 1.00 68.25 212 SER A N 1
ATOM 1680 C CA . SER A 1 212 ? -2.970 5.921 14.375 1.00 68.25 212 SER A CA 1
ATOM 1681 C C . SER A 1 212 ? -4.171 6.756 14.829 1.00 68.25 212 SER A C 1
ATOM 1683 O O . SER A 1 212 ? -4.867 6.379 15.773 1.00 68.25 212 SER A O 1
ATOM 1685 N N . LYS A 1 213 ? -4.469 7.862 14.132 1.00 70.31 213 LYS A N 1
ATOM 1686 C CA . LYS A 1 213 ? -5.646 8.699 14.412 1.00 70.31 213 LYS A CA 1
ATOM 1687 C C . LYS A 1 213 ? -6.956 7.953 14.139 1.00 70.31 213 LYS A C 1
ATOM 1689 O O . LYS A 1 213 ? -7.895 8.050 14.930 1.00 70.31 213 LYS A O 1
ATOM 1694 N N . VAL A 1 214 ? -7.012 7.184 13.050 1.00 67.00 214 VAL A N 1
ATOM 1695 C CA . VAL A 1 214 ? -8.170 6.343 12.707 1.00 67.00 214 VAL A CA 1
ATOM 1696 C C . VAL A 1 214 ? -8.380 5.281 13.768 1.00 67.00 214 VAL A C 1
ATOM 1698 O O . VAL A 1 214 ? -9.479 5.170 14.305 1.00 67.00 214 VAL A O 1
ATOM 1701 N N . LEU A 1 215 ? -7.314 4.566 14.131 1.00 64.88 215 LEU A N 1
ATOM 1702 C CA . LEU A 1 215 ? -7.351 3.551 15.175 1.00 64.88 215 LEU A CA 1
ATOM 1703 C C . LEU A 1 215 ? -7.857 4.147 16.482 1.00 64.88 215 LEU A C 1
ATOM 1705 O O . LEU A 1 215 ? -8.824 3.633 17.026 1.00 64.88 215 LEU A O 1
ATOM 1709 N N . GLY A 1 216 ? -7.311 5.274 16.945 1.00 63.66 216 GLY A N 1
ATOM 1710 C CA . GLY A 1 216 ? -7.811 5.968 18.136 1.00 63.66 216 GLY A CA 1
ATOM 1711 C C . GLY A 1 216 ? -9.318 6.263 18.079 1.00 63.66 216 GLY A C 1
ATOM 1712 O O . GLY A 1 216 ? -10.029 6.003 19.049 1.00 63.66 216 GLY A O 1
ATOM 1713 N N . SER A 1 217 ? -9.822 6.708 16.923 1.00 63.84 217 SER A N 1
ATOM 1714 C CA . SER A 1 217 ? -11.242 7.028 16.720 1.00 63.84 217 SER A CA 1
ATOM 1715 C C . SER A 1 217 ? -12.158 5.801 16.623 1.00 63.84 217 SER A C 1
ATOM 1717 O O . SER A 1 217 ? -13.296 5.886 17.083 1.00 63.84 217 SER A O 1
ATOM 1719 N N . VAL A 1 218 ? -11.699 4.676 16.061 1.00 59.41 218 VAL A N 1
ATOM 1720 C CA . VAL A 1 218 ? -12.500 3.441 15.906 1.00 59.41 218 VAL A CA 1
ATOM 1721 C C . VAL A 1 218 ? -12.954 2.891 17.265 1.00 59.41 218 VAL A C 1
ATOM 1723 O O . VAL A 1 218 ? -14.045 2.335 17.381 1.00 59.41 218 VAL A O 1
ATOM 1726 N N . HIS A 1 219 ? -12.177 3.123 18.326 1.00 58.66 219 HIS A N 1
ATOM 1727 C CA . HIS A 1 219 ? -12.505 2.674 19.682 1.00 58.66 219 HIS A CA 1
ATOM 1728 C C . HIS A 1 219 ? -13.605 3.509 20.373 1.00 58.66 219 HIS A C 1
ATOM 1730 O O . HIS A 1 219 ? -14.127 3.082 21.403 1.00 58.66 219 HIS A O 1
ATOM 1736 N N . GLY A 1 220 ? -13.994 4.662 19.810 1.00 48.97 220 GLY A N 1
ATOM 1737 C CA . GLY A 1 220 ? -14.986 5.595 20.369 1.00 48.97 220 GLY A CA 1
ATOM 1738 C C . GLY A 1 220 ? -16.458 5.199 20.181 1.00 48.97 220 GLY A C 1
ATOM 1739 O O . GLY A 1 220 ? -17.347 5.996 20.468 1.00 48.97 220 GLY A O 1
ATOM 1740 N N . THR A 1 221 ? -16.752 3.993 19.684 1.00 43.25 221 THR A N 1
ATOM 1741 C CA . THR A 1 221 ? -18.139 3.536 19.472 1.00 43.25 221 THR A CA 1
ATOM 1742 C C . THR A 1 221 ? -18.976 3.547 20.764 1.00 43.25 221 THR A C 1
ATOM 1744 O O . THR A 1 221 ? -18.697 2.814 21.721 1.00 43.25 221 THR A O 1
ATOM 1747 N N . GLN A 1 222 ? -20.061 4.335 20.758 1.00 36.94 222 GLN A N 1
ATOM 1748 C CA . GLN A 1 222 ? -21.030 4.487 21.857 1.00 36.94 222 GLN A CA 1
ATOM 1749 C C . GLN A 1 222 ? -21.786 3.190 22.231 1.00 36.94 222 GLN A C 1
ATOM 1751 O O . GLN A 1 222 ? -22.466 3.133 23.256 1.00 36.94 222 GLN A O 1
ATOM 1756 N N . ALA A 1 223 ? -21.633 2.115 21.454 1.00 36.28 223 ALA A N 1
ATOM 1757 C CA . ALA A 1 223 ? -22.348 0.848 21.623 1.00 36.28 223 ALA A CA 1
ATOM 1758 C C . ALA A 1 223 ? -21.946 0.036 22.872 1.00 36.28 223 ALA A C 1
ATOM 1760 O O . ALA A 1 223 ? -22.646 -0.902 23.247 1.00 36.28 223 ALA A O 1
ATOM 1761 N N . GLY A 1 224 ? -20.873 0.416 23.580 1.00 32.66 224 GLY A N 1
ATOM 1762 C CA . GLY A 1 224 ? -20.562 -0.160 24.898 1.00 32.66 224 GLY A CA 1
ATOM 1763 C C . GLY A 1 224 ? -21.652 0.079 25.954 1.00 32.66 224 GLY A C 1
ATOM 1764 O O . GLY A 1 224 ? -21.656 -0.598 26.977 1.00 32.66 224 GLY A O 1
ATOM 1765 N N . ARG A 1 225 ? -22.581 1.012 25.701 1.00 31.78 225 ARG A N 1
ATOM 1766 C CA . ARG A 1 225 ? -23.775 1.214 26.531 1.00 31.78 225 ARG A CA 1
ATOM 1767 C C . ARG A 1 225 ? -24.914 0.241 26.201 1.00 31.78 225 ARG A C 1
ATOM 1769 O O . ARG A 1 225 ? -25.633 -0.140 27.112 1.00 31.78 225 ARG A O 1
ATOM 1776 N N . CYS A 1 226 ? -25.035 -0.220 24.954 1.00 33.19 226 CYS A N 1
ATOM 1777 C CA . CYS A 1 226 ? -26.173 -1.034 24.502 1.00 33.19 226 CYS A CA 1
ATOM 1778 C C . CYS A 1 226 ? -26.023 -2.534 24.830 1.00 33.19 226 CYS A C 1
ATOM 1780 O O . CYS A 1 226 ? -27.006 -3.223 25.068 1.00 33.19 226 CYS A O 1
ATOM 1782 N N . ILE A 1 227 ? -24.793 -3.048 24.948 1.00 37.62 227 ILE A N 1
ATOM 1783 C CA . ILE A 1 227 ? -24.564 -4.439 25.405 1.00 37.62 227 ILE A CA 1
ATOM 1784 C C . ILE A 1 227 ? -24.587 -4.535 26.944 1.00 37.62 227 ILE A C 1
ATOM 1786 O O . ILE A 1 227 ? -24.772 -5.607 27.512 1.00 37.62 227 ILE A O 1
ATOM 1790 N N . ARG A 1 228 ? -24.439 -3.405 27.653 1.00 32.44 228 ARG A N 1
ATOM 1791 C CA . ARG A 1 228 ? -24.480 -3.372 29.125 1.00 32.44 228 ARG A CA 1
ATOM 1792 C C . ARG A 1 228 ? -25.907 -3.411 29.683 1.00 32.44 228 ARG A C 1
ATOM 1794 O O . ARG A 1 228 ? -26.087 -3.726 30.858 1.00 32.44 228 ARG A O 1
ATOM 1801 N N . THR A 1 229 ? -26.922 -3.166 28.855 1.00 30.86 229 THR A N 1
ATOM 1802 C CA . THR A 1 229 ? -28.318 -3.457 29.192 1.00 30.86 229 THR A CA 1
ATOM 1803 C C . THR A 1 229 ? -28.553 -4.965 29.140 1.00 30.86 229 THR A C 1
ATOM 1805 O O . THR A 1 229 ? -28.944 -5.520 28.117 1.00 30.86 229 THR A O 1
ATOM 1808 N N . ARG A 1 230 ? -28.367 -5.623 30.291 1.00 38.38 230 ARG A N 1
ATOM 1809 C CA . ARG A 1 230 ? -28.743 -7.025 30.578 1.00 38.38 230 ARG A CA 1
ATOM 1810 C C . ARG A 1 230 ? -30.219 -7.372 30.278 1.00 38.38 230 ARG A C 1
ATOM 1812 O O . ARG A 1 230 ? -30.613 -8.517 30.455 1.00 38.38 230 ARG A O 1
ATOM 1819 N N . HIS A 1 231 ? -31.033 -6.422 29.821 1.00 36.81 231 HIS A N 1
ATOM 1820 C CA . HIS A 1 231 ? -32.461 -6.603 29.565 1.00 36.81 231 HIS A CA 1
ATOM 1821 C C . HIS A 1 231 ? -32.807 -7.166 28.178 1.00 36.81 231 HIS A C 1
ATOM 1823 O O . HIS A 1 231 ? -33.886 -7.725 28.032 1.00 36.81 231 HIS A O 1
ATOM 1829 N N . LEU A 1 232 ? -31.918 -7.090 27.179 1.00 34.38 232 LEU A N 1
ATOM 1830 C CA . LEU A 1 232 ? -32.228 -7.562 25.814 1.00 34.38 232 LEU A CA 1
ATOM 1831 C C . LEU A 1 232 ? -31.957 -9.056 25.582 1.00 34.38 232 LEU A C 1
ATOM 1833 O O . LEU A 1 232 ? -32.542 -9.641 24.681 1.00 34.38 232 LEU A O 1
ATOM 1837 N N . PHE A 1 233 ? -31.120 -9.693 26.406 1.00 29.59 233 PHE A N 1
ATOM 1838 C CA . PHE A 1 233 ? -30.817 -11.127 26.281 1.00 29.59 233 PHE A CA 1
ATOM 1839 C C . PHE A 1 233 ? -31.723 -12.034 27.127 1.00 29.59 233 PHE A C 1
ATOM 1841 O O . PHE A 1 233 ? -31.670 -13.250 26.976 1.00 29.59 233 PHE A O 1
ATOM 1848 N N . ARG A 1 234 ? -32.575 -11.472 27.998 1.00 34.19 234 ARG A N 1
ATOM 1849 C CA . ARG A 1 234 ? -33.481 -12.271 28.841 1.00 34.19 234 ARG A CA 1
ATOM 1850 C C . ARG A 1 234 ? -34.748 -12.727 28.105 1.00 34.19 234 ARG A C 1
ATOM 1852 O O . ARG A 1 234 ? -35.399 -13.649 28.568 1.00 34.19 234 ARG A O 1
ATOM 1859 N N . SER A 1 235 ? -35.083 -12.126 26.960 1.00 31.55 235 SER A N 1
ATOM 1860 C CA . SER A 1 235 ? -36.275 -12.496 26.180 1.00 31.55 235 SER A CA 1
ATOM 1861 C C . SER A 1 235 ? -36.069 -13.682 25.233 1.00 31.55 235 SER A C 1
ATOM 1863 O O . SER A 1 235 ? -37.048 -14.206 24.723 1.00 31.55 235 SER A O 1
ATOM 1865 N N . HIS A 1 236 ? -34.824 -14.117 25.003 1.00 35.03 236 HIS A N 1
ATOM 1866 C CA . HIS A 1 236 ? -34.501 -15.283 24.161 1.00 35.03 236 HIS A CA 1
ATOM 1867 C C . HIS A 1 236 ? -33.960 -16.480 24.964 1.00 35.03 236 HIS A C 1
ATOM 1869 O O . HIS A 1 236 ? -33.558 -17.480 24.382 1.00 35.03 236 HIS A O 1
ATOM 1875 N N . ALA A 1 237 ? -33.945 -16.373 26.295 1.00 30.89 237 ALA A N 1
ATOM 1876 C CA . ALA A 1 237 ? -33.524 -17.421 27.225 1.00 30.89 237 ALA A CA 1
ATOM 1877 C C . ALA A 1 237 ? -34.603 -17.664 28.297 1.00 30.89 237 ALA A C 1
ATOM 1879 O O . ALA A 1 237 ? -34.296 -17.816 29.477 1.00 30.89 237 ALA A O 1
ATOM 1880 N N . ALA A 1 238 ? -35.876 -17.614 27.892 1.00 31.08 238 ALA A N 1
ATOM 1881 C CA . ALA A 1 238 ? -36.951 -18.242 28.645 1.00 31.08 238 ALA A CA 1
ATOM 1882 C C . ALA A 1 238 ? -37.049 -19.688 28.144 1.00 31.08 238 ALA A C 1
ATOM 1884 O O . ALA A 1 238 ? -37.384 -19.918 26.982 1.00 31.08 238 ALA A O 1
ATOM 1885 N N . ASP A 1 239 ? -36.665 -20.627 29.005 1.00 30.17 239 ASP A N 1
ATOM 1886 C CA . ASP A 1 239 ? -36.838 -22.064 28.810 1.00 30.17 239 ASP A CA 1
ATOM 1887 C C . ASP A 1 239 ? -38.281 -22.409 28.404 1.00 30.17 239 ASP A C 1
ATOM 1889 O O . ASP A 1 239 ? -39.224 -21.864 28.985 1.00 30.17 239 ASP A O 1
ATOM 1893 N N . PRO A 1 240 ? -38.492 -23.366 27.485 1.00 30.83 240 PRO A N 1
ATOM 1894 C CA . PRO A 1 240 ? -39.756 -24.063 27.365 1.00 30.83 240 PRO A CA 1
ATOM 1895 C C . PRO A 1 240 ? -39.759 -25.210 28.385 1.00 30.83 240 PRO A C 1
ATOM 1897 O O . PRO A 1 240 ? -39.530 -26.366 28.038 1.00 30.83 240 PRO A O 1
ATOM 1900 N N . ALA A 1 241 ? -39.995 -24.895 29.654 1.00 35.66 241 ALA A N 1
ATOM 1901 C CA . ALA A 1 241 ? -40.423 -25.885 30.632 1.00 35.66 241 ALA A CA 1
ATOM 1902 C C . ALA A 1 241 ? -41.847 -25.519 31.048 1.00 35.66 241 ALA A C 1
ATOM 1904 O O . ALA A 1 241 ? -42.050 -24.485 31.673 1.00 35.66 241 ALA A O 1
ATOM 1905 N N . ASP A 1 242 ? -42.810 -26.300 30.549 1.00 31.22 242 ASP A N 1
ATOM 1906 C CA . ASP A 1 242 ? -44.031 -26.746 31.245 1.00 31.22 242 ASP A CA 1
ATOM 1907 C C . ASP A 1 242 ? -45.092 -27.190 30.225 1.00 31.22 242 ASP A C 1
ATOM 1909 O O . ASP A 1 242 ? -46.163 -26.609 30.054 1.00 31.22 242 ASP A O 1
ATOM 1913 N N . GLY A 1 243 ? -44.766 -28.272 29.512 1.00 30.91 243 GLY A N 1
ATOM 1914 C CA . GLY A 1 243 ? -45.726 -29.093 28.783 1.00 30.91 243 GLY A CA 1
ATOM 1915 C C . GLY A 1 243 ? -46.243 -30.198 29.697 1.00 30.91 243 GLY A C 1
ATOM 1916 O O . GLY A 1 243 ? -45.716 -31.303 29.695 1.00 30.91 243 GLY A O 1
ATOM 1917 N N . ASN A 1 244 ? -47.242 -29.841 30.497 1.00 30.67 244 ASN A N 1
ATOM 1918 C CA . ASN A 1 244 ? -48.155 -30.679 31.272 1.00 30.67 244 ASN A CA 1
ATOM 1919 C C . ASN A 1 244 ? -48.305 -32.123 30.722 1.00 30.67 244 ASN A C 1
ATOM 1921 O O . ASN A 1 244 ? -49.024 -32.340 29.746 1.00 30.67 244 ASN A O 1
ATOM 1925 N N . PHE A 1 245 ? -47.647 -33.108 31.344 1.00 29.12 245 PHE A N 1
ATOM 1926 C CA . PHE A 1 245 ? -47.904 -34.530 31.103 1.00 29.12 245 PHE A CA 1
ATOM 1927 C C . PHE A 1 245 ? -48.509 -35.128 32.365 1.00 29.12 245 PHE A C 1
ATOM 1929 O O . PHE A 1 245 ? -47.799 -35.545 33.276 1.00 29.12 245 PHE A O 1
ATOM 1936 N N . ASP A 1 246 ? -49.836 -35.142 32.408 1.00 30.34 246 ASP A N 1
ATOM 1937 C CA . ASP A 1 246 ? -50.580 -35.894 33.402 1.00 30.34 246 ASP A CA 1
ATOM 1938 C C . ASP A 1 246 ? -51.840 -36.471 32.750 1.00 30.34 246 ASP A C 1
ATOM 1940 O O . ASP A 1 246 ? -52.695 -35.718 32.272 1.00 30.34 246 ASP A O 1
ATOM 1944 N N . ARG A 1 247 ? -51.905 -37.809 32.676 1.00 30.23 247 ARG A N 1
ATOM 1945 C CA . ARG A 1 247 ? -53.091 -38.662 32.906 1.00 30.23 247 ARG A CA 1
ATOM 1946 C C . ARG A 1 247 ? -52.820 -40.120 32.515 1.00 30.23 247 ARG A C 1
ATOM 1948 O O . ARG A 1 247 ? -52.783 -40.490 31.347 1.00 30.23 247 ARG A O 1
ATOM 1955 N N . SER A 1 248 ? -52.617 -40.927 33.554 1.00 30.66 248 SER A N 1
ATOM 1956 C CA . SER A 1 248 ? -53.379 -42.151 33.854 1.00 30.66 248 SER A CA 1
ATOM 1957 C C . SER A 1 248 ? -54.152 -42.846 32.715 1.00 30.66 248 SER A C 1
ATOM 1959 O O . SER A 1 248 ? -55.064 -42.285 32.115 1.00 30.66 248 SER A O 1
ATOM 1961 N N . GLY A 1 249 ? -53.894 -44.148 32.539 1.00 28.98 249 GLY A N 1
ATOM 1962 C CA . GLY A 1 249 ? -54.733 -45.022 31.715 1.00 28.98 249 GLY A CA 1
ATOM 1963 C C . GLY A 1 249 ? -54.201 -46.446 31.573 1.00 28.98 249 GLY A C 1
ATOM 1964 O O . GLY A 1 249 ? -53.706 -46.831 30.522 1.00 28.98 249 GLY A O 1
ATOM 1965 N N . THR A 1 250 ? -54.287 -47.233 32.640 1.00 32.06 250 THR A N 1
ATOM 1966 C CA . THR A 1 250 ? -54.108 -48.688 32.621 1.00 32.06 250 THR A CA 1
ATOM 1967 C C . THR A 1 250 ? -55.279 -49.404 31.924 1.00 32.06 250 THR A C 1
ATOM 1969 O O . THR A 1 250 ? -56.435 -49.042 32.117 1.00 32.06 250 THR A O 1
ATOM 1972 N N . ALA A 1 251 ? -54.935 -50.515 31.252 1.00 30.38 251 ALA A N 1
ATOM 1973 C CA . ALA A 1 251 ? -55.744 -51.712 30.953 1.00 30.38 251 ALA A CA 1
ATOM 1974 C C . ALA A 1 251 ? -56.628 -51.739 29.674 1.00 30.38 251 ALA A C 1
ATOM 1976 O O . ALA A 1 251 ? -57.669 -51.100 29.616 1.00 30.38 251 ALA A O 1
ATOM 1977 N N . ARG A 1 252 ? -56.320 -52.634 28.712 1.00 32.38 252 ARG A N 1
ATOM 1978 C CA . ARG A 1 252 ? -56.879 -54.011 28.579 1.00 32.38 252 ARG A CA 1
ATOM 1979 C C . ARG A 1 252 ? -56.606 -54.648 27.199 1.00 32.38 252 ARG A C 1
ATOM 1981 O O . ARG A 1 252 ? -56.647 -53.994 26.167 1.00 32.38 252 ARG A O 1
ATOM 1988 N N . HIS A 1 253 ? -56.370 -55.960 27.248 1.00 33.56 253 HIS A N 1
ATOM 1989 C CA . HIS A 1 253 ? -56.377 -56.966 26.176 1.00 33.56 253 HIS A CA 1
ATOM 1990 C C . HIS A 1 253 ? -57.629 -56.959 25.275 1.00 33.56 253 HIS A C 1
ATOM 1992 O O . HIS A 1 253 ? -58.727 -56.821 25.804 1.00 33.56 253 HIS A O 1
ATOM 1998 N N . SER A 1 254 ? -57.460 -57.290 23.981 1.00 34.72 254 SER A N 1
ATOM 1999 C CA . SER A 1 254 ? -58.238 -58.312 23.231 1.00 34.72 254 SER A CA 1
ATOM 2000 C C . SER A 1 254 ? -57.629 -58.486 21.821 1.00 34.72 254 SER A C 1
ATOM 2002 O O . SER A 1 254 ? -57.562 -57.528 21.064 1.00 34.72 254 SER A O 1
ATOM 2004 N N . SER A 1 255 ? -56.902 -59.577 21.549 1.00 34.81 255 SER A N 1
ATOM 2005 C CA . SER A 1 255 ? -57.347 -60.788 20.819 1.00 34.81 255 SER A CA 1
ATOM 2006 C C . SER A 1 255 ? -57.512 -60.610 19.298 1.00 34.81 255 SER A C 1
ATOM 2008 O O . SER A 1 255 ? -58.501 -60.042 18.843 1.00 34.81 255 SER A O 1
ATOM 2010 N N . ALA A 1 256 ? -56.570 -61.177 18.537 1.00 37.56 256 ALA A N 1
ATOM 2011 C CA . ALA A 1 256 ? -56.663 -61.421 17.099 1.00 37.56 256 ALA A CA 1
ATOM 2012 C C . ALA A 1 256 ? -56.763 -62.943 16.845 1.00 37.56 256 ALA A C 1
ATOM 2014 O O . ALA A 1 256 ? -55.854 -63.688 17.198 1.00 37.56 256 ALA A O 1
ATOM 2015 N N . HIS A 1 257 ? -57.903 -63.348 16.289 1.00 35.59 257 HIS A N 1
ATOM 2016 C CA . HIS A 1 257 ? -58.315 -64.603 15.627 1.00 35.59 257 HIS A CA 1
ATOM 2017 C C . HIS A 1 257 ? -59.572 -64.149 14.841 1.00 35.59 257 HIS A C 1
ATOM 2019 O O . HIS A 1 257 ? -60.346 -63.371 15.395 1.00 35.59 257 HIS A O 1
ATOM 2025 N N . ASP A 1 258 ? -59.895 -64.469 13.590 1.00 36.88 258 ASP A N 1
ATOM 2026 C CA . ASP A 1 258 ? -59.427 -65.399 12.561 1.00 36.88 258 ASP A CA 1
ATOM 2027 C C . ASP A 1 258 ? -60.039 -64.952 11.213 1.00 36.88 258 ASP A C 1
ATOM 2029 O O . ASP A 1 258 ? -61.076 -64.284 11.205 1.00 36.88 258 ASP A O 1
ATOM 2033 N N . GLY A 1 259 ? -59.472 -65.429 10.096 1.00 35.81 259 GLY A N 1
ATOM 2034 C CA . GLY A 1 259 ? -60.223 -65.720 8.863 1.00 35.81 259 GLY A CA 1
ATOM 2035 C C . GLY A 1 259 ? -59.833 -64.897 7.633 1.00 35.81 259 GLY A C 1
ATOM 2036 O O . GLY A 1 259 ? -60.345 -63.798 7.440 1.00 35.81 259 GLY A O 1
ATOM 2037 N N . VAL A 1 260 ? -58.952 -65.416 6.772 1.00 39.00 260 VAL A N 1
ATOM 2038 C CA . VAL A 1 260 ? -59.203 -66.329 5.627 1.00 39.00 260 VAL A CA 1
ATOM 2039 C C . VAL A 1 260 ? -57.849 -66.683 5.008 1.00 39.00 260 VAL A C 1
ATOM 2041 O O . VAL A 1 260 ? -57.000 -65.771 4.898 1.00 39.00 260 VAL A O 1
#

pLDDT: mean 73.32, std 19.94, range [28.98, 93.12]

Nearest PDB structures (foldseek):
  3fay-assembly1_A  TM=9.475E-01  e=6.162E-15  Homo sapiens
  5cjp-assembly1_F  TM=8.492E-01  e=2.676E-13  Homo sapiens
  6ob2-assembly1_B  TM=7.994E-01  e=8.012E-06  Homo sapiens
  7r04-assembly1_B  TM=7.214E-01  e=2.539E-05  Homo sapiens
  4m8n-assembly1_A  TM=5.307E-01  e=3.228E-01  Danio rerio